Protein AF-A0A8J9ZUY7-F1 (afdb_monomer_lite)

pLDDT: mean 79.63, std 24.34, range [27.95, 98.5]

Radius of gyration: 25.74 Å; chains: 1; bounding box: 58×86×59 Å

InterPro domains:
  IPR000542 Acyltransferase ChoActase/COT/CPT [PS00439] (22-37)
  IPR000542 Acyltransferase ChoActase/COT/CPT [PTHR22589] (12-145)
  IPR039551 Choline/Carnitine o-acyltransferase, domain 1 and 2 [PF00755] (25-144)
  IPR042231 Choline/Carnitine o-acyltransferase, domain 2 [G3DSA:3.30.559.70] (84-145)
  IPR042572 Carnitine o-acyltransferase, N-terminal [G3DSA:1.10.275.20] (19-83)

Secondary structure (DSSP, 8-state):
-------------BTTTTTTTSPPPPPPPHHHHHHHHHHHHGGGS-HHHHHHHHHHHHHHHHTHHHHHHHHHHHHHHH-SSSSHHHHHIIIIIS--S-HHHHT------GGGGTT----TT-HHHHHHHHHHHHHHHHHHHHH-BS--PPEETTEEPP-TTT------------------PPP---

Foldseek 3Di:
DDDDDDPPCPDFAFACPCQVVDAADDDDDLVVVLVVVLVVCVVPDDPVVSVVSVVVSVCCVVPVVVVVVVVLVVCSVVDSYSCVVVCCCPVPVPDDDDCVPPPDDDDDDCCCVPDDPDDPPCVVVVVVVVVVVVVVVVVCLVVRTRDDADDDVNDGDNCVVVDPPPDPPPPPDPDDDPPDDDDDDD

Sequence (186 aa):
MESSEAENTTPRERTFQYQDSLPSLPLPTLKDTLDKYLYSVKPHVTEEEYKKTEAVVKEFETGAGKELHKKLLDRAKTHRNWLSEWWYIFAYLEPRYPTPVYVNVAGPAPFHEHYWPPQDGSQVERAGLALWHTLNFWKLMKNTAGSCPSMAFGNRACRQEAGAQVPERHQAAHDGRLLLFPIIEA

Structure (mmCIF, N/CA/C/O backbone):
data_AF-A0A8J9ZUY7-F1
#
_entry.id   AF-A0A8J9ZUY7-F1
#
loop_
_atom_site.group_PDB
_atom_site.id
_atom_site.type_symbol
_atom_site.label_atom_id
_atom_site.label_alt_id
_atom_site.label_comp_id
_atom_site.label_asym_id
_atom_site.label_entity_id
_atom_site.label_seq_id
_atom_site.pdbx_PDB_ins_code
_atom_site.Cartn_x
_atom_site.Cartn_y
_atom_site.Cartn_z
_atom_site.occupancy
_atom_site.B_iso_or_equiv
_atom_site.auth_seq_id
_atom_site.auth_comp_id
_atom_site.auth_asym_id
_atom_site.auth_atom_id
_atom_site.pdbx_PDB_model_num
ATOM 1 N N . MET A 1 1 ? 18.056 -54.414 -21.410 1.00 35.12 1 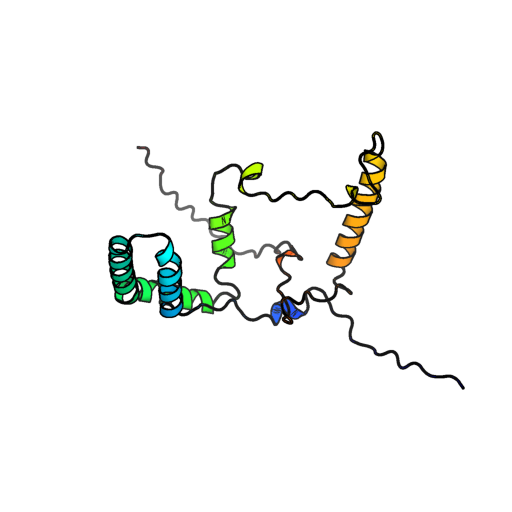MET A N 1
ATOM 2 C CA . MET A 1 1 ? 17.544 -53.848 -20.146 1.00 35.12 1 MET A CA 1
ATOM 3 C C . MET A 1 1 ? 17.154 -52.423 -20.452 1.00 35.12 1 MET A C 1
ATOM 5 O O . MET A 1 1 ? 17.993 -51.538 -20.438 1.00 35.12 1 MET A O 1
ATOM 9 N N . GLU A 1 2 ? 15.914 -52.259 -20.887 1.00 33.16 2 GLU A N 1
ATOM 10 C CA . GLU A 1 2 ? 15.326 -50.975 -21.243 1.00 33.16 2 GLU A CA 1
ATOM 11 C C . GLU A 1 2 ? 14.704 -50.441 -19.951 1.00 33.16 2 GLU A C 1
ATOM 13 O O . GLU A 1 2 ? 13.699 -50.962 -19.472 1.00 33.16 2 GLU A O 1
ATOM 18 N N . SER A 1 3 ? 15.405 -49.529 -19.279 1.00 34.88 3 SER A N 1
ATOM 19 C CA . SER A 1 3 ? 14.904 -48.888 -18.068 1.00 34.88 3 SER A CA 1
ATOM 20 C C . SER A 1 3 ? 13.886 -47.831 -18.479 1.00 34.88 3 SER A C 1
ATOM 22 O O . SER A 1 3 ? 14.254 -46.774 -18.985 1.00 34.88 3 SER A O 1
ATOM 24 N N . SER A 1 4 ? 12.607 -48.138 -18.278 1.00 38.50 4 SER A N 1
ATOM 25 C CA . SER A 1 4 ? 11.504 -47.191 -18.389 1.00 38.50 4 SER A CA 1
ATOM 26 C C . SER A 1 4 ? 11.650 -46.113 -17.311 1.00 38.50 4 SER A C 1
ATOM 28 O O . SER A 1 4 ? 11.311 -46.342 -16.147 1.00 38.50 4 SER A O 1
ATOM 30 N N . GLU A 1 5 ? 12.168 -44.946 -17.681 1.00 41.66 5 GLU A N 1
ATOM 31 C CA . GLU A 1 5 ? 12.036 -43.745 -16.862 1.00 41.66 5 GLU A CA 1
ATOM 32 C C . GLU A 1 5 ? 10.554 -43.363 -16.844 1.00 41.66 5 GLU A C 1
ATOM 34 O O . GLU A 1 5 ? 9.981 -42.942 -17.848 1.00 41.66 5 GLU A O 1
ATOM 39 N N . ALA A 1 6 ? 9.905 -43.588 -15.703 1.00 38.12 6 ALA A N 1
ATOM 40 C CA . ALA A 1 6 ? 8.570 -43.082 -15.452 1.00 38.12 6 ALA A CA 1
ATOM 41 C C . ALA A 1 6 ? 8.641 -41.552 -15.479 1.00 38.12 6 ALA A C 1
ATOM 43 O O . ALA A 1 6 ? 9.164 -40.925 -14.556 1.00 38.12 6 ALA A O 1
ATOM 44 N N . GLU A 1 7 ? 8.140 -40.966 -16.563 1.00 41.81 7 GLU A N 1
ATOM 45 C CA . GLU A 1 7 ? 7.910 -39.537 -16.699 1.00 41.81 7 GLU A CA 1
ATOM 46 C C . GLU A 1 7 ? 7.022 -39.111 -15.521 1.00 41.81 7 GLU A C 1
ATOM 48 O O . GLU A 1 7 ? 5.835 -39.430 -15.451 1.00 41.81 7 GLU A O 1
ATOM 53 N N . ASN A 1 8 ? 7.626 -38.477 -14.516 1.00 43.06 8 ASN A N 1
ATOM 54 C CA . ASN A 1 8 ? 6.924 -37.973 -13.347 1.00 43.06 8 ASN A CA 1
ATOM 55 C C . ASN A 1 8 ? 6.101 -36.761 -13.803 1.00 43.06 8 ASN A C 1
ATOM 57 O O . ASN A 1 8 ? 6.561 -35.619 -13.737 1.00 43.06 8 ASN A O 1
ATOM 61 N N . THR A 1 9 ? 4.914 -37.024 -14.355 1.00 46.91 9 THR A N 1
ATOM 62 C CA . THR A 1 9 ? 3.988 -36.029 -14.897 1.00 46.91 9 THR A CA 1
ATOM 63 C C . THR A 1 9 ? 3.381 -35.216 -13.760 1.00 46.91 9 THR A C 1
ATOM 65 O O . THR A 1 9 ? 2.208 -35.360 -13.410 1.00 46.91 9 THR A O 1
ATOM 68 N N . THR A 1 10 ? 4.185 -34.348 -13.152 1.00 55.72 10 THR A N 1
ATOM 69 C CA . THR A 1 10 ? 3.651 -33.245 -12.361 1.00 55.72 10 THR A CA 1
ATOM 70 C C . THR A 1 10 ? 2.863 -32.346 -13.323 1.00 55.72 10 THR A C 1
ATOM 72 O O . THR A 1 10 ? 3.402 -31.929 -14.353 1.00 55.72 10 THR A O 1
ATOM 75 N N . PRO A 1 11 ? 1.563 -32.094 -13.077 1.00 61.81 11 PRO A N 1
ATOM 76 C CA . PRO A 1 11 ? 0.755 -31.275 -13.970 1.00 61.81 11 PRO A CA 1
ATOM 77 C C . PRO A 1 11 ? 1.400 -29.901 -14.148 1.00 61.81 11 PRO A C 1
ATOM 79 O O . PRO A 1 11 ? 1.703 -29.224 -13.166 1.00 61.81 11 PRO A O 1
ATOM 82 N N . ARG A 1 12 ? 1.610 -29.482 -15.401 1.00 69.69 12 ARG A N 1
ATOM 83 C CA . ARG A 1 12 ? 2.200 -28.175 -15.710 1.00 69.69 12 ARG A CA 1
ATOM 84 C C . ARG A 1 12 ? 1.328 -27.070 -15.117 1.00 69.69 12 ARG A C 1
ATOM 86 O O . ARG A 1 12 ? 0.218 -26.823 -15.586 1.00 69.69 12 ARG A O 1
ATOM 93 N N . GLU A 1 13 ? 1.848 -26.396 -14.100 1.00 76.69 13 GLU A N 1
ATOM 94 C CA . GLU A 1 13 ? 1.143 -25.311 -13.427 1.00 76.69 13 GLU A CA 1
ATOM 95 C C . GLU A 1 13 ? 0.968 -24.089 -14.343 1.00 76.69 13 GLU A C 1
ATOM 97 O O . GLU A 1 13 ? 1.855 -23.736 -15.134 1.00 76.69 13 GLU A O 1
ATOM 102 N N . ARG A 1 14 ? -0.194 -23.429 -14.228 1.00 80.19 14 ARG A N 1
ATOM 103 C CA . ARG A 1 14 ? -0.512 -22.180 -14.931 1.00 80.19 14 ARG A CA 1
ATOM 104 C C . ARG A 1 14 ? -0.329 -20.960 -14.034 1.00 80.19 14 ARG A C 1
ATOM 106 O O . ARG A 1 14 ? -0.677 -20.992 -12.855 1.00 80.19 14 ARG A O 1
ATOM 113 N N . THR A 1 15 ? 0.109 -19.844 -14.616 1.00 79.38 15 THR A N 1
ATOM 114 C CA . THR A 1 15 ? 0.436 -18.587 -13.910 1.00 79.38 15 THR A CA 1
ATOM 115 C C . THR A 1 15 ? -0.659 -18.089 -12.962 1.00 79.38 15 THR A C 1
ATOM 117 O O . THR A 1 15 ? -0.350 -17.628 -11.865 1.00 79.38 15 THR A O 1
ATOM 120 N N . PHE A 1 16 ? -1.927 -18.188 -13.377 1.00 82.69 16 PHE A N 1
ATOM 121 C CA . PHE A 1 16 ? -3.081 -17.625 -12.666 1.00 82.69 16 PHE A CA 1
ATOM 122 C C . PHE A 1 16 ? -4.006 -18.683 -12.046 1.00 82.69 16 PHE A C 1
ATOM 124 O O . PHE A 1 16 ? -5.063 -18.332 -11.530 1.00 82.69 16 PHE A O 1
ATOM 131 N N . GLN A 1 17 ? -3.635 -19.970 -12.059 1.00 84.00 17 GLN A N 1
ATOM 132 C CA . GLN A 1 17 ? -4.552 -21.056 -11.662 1.00 84.00 17 GLN A CA 1
ATOM 133 C C . GLN A 1 17 ? -5.044 -20.987 -10.215 1.00 84.00 17 GLN A C 1
ATOM 135 O O . GLN A 1 17 ? -6.051 -21.598 -9.880 1.00 84.00 17 GLN A O 1
ATOM 140 N N . TYR A 1 18 ? -4.329 -20.261 -9.356 1.00 85.31 18 TYR A N 1
ATOM 141 C CA . TYR A 1 18 ? -4.637 -20.166 -7.936 1.00 85.31 18 TYR A CA 1
ATOM 142 C C . TYR A 1 18 ? -5.367 -18.881 -7.548 1.00 85.31 18 TYR A C 1
ATOM 144 O O . TYR A 1 18 ? -5.750 -18.757 -6.388 1.00 85.31 18 TYR A O 1
ATOM 152 N N . GLN A 1 19 ? -5.589 -17.946 -8.478 1.00 85.25 19 GLN A N 1
ATOM 153 C CA . GLN A 1 19 ? -6.123 -16.615 -8.165 1.00 85.25 19 GLN A CA 1
ATOM 154 C C . GLN A 1 19 ? -7.496 -16.669 -7.495 1.00 85.25 19 GLN A C 1
ATOM 156 O O . GLN A 1 19 ? -7.766 -15.878 -6.593 1.00 85.25 19 GLN A O 1
ATOM 161 N N . ASP A 1 20 ? -8.333 -17.637 -7.860 1.00 87.31 20 ASP A N 1
ATOM 162 C CA . ASP A 1 20 ? -9.658 -17.824 -7.257 1.00 87.31 20 ASP A CA 1
ATOM 163 C C . ASP A 1 20 ? -9.602 -18.550 -5.908 1.00 87.31 20 ASP A C 1
ATOM 165 O O . ASP A 1 20 ? -10.471 -18.357 -5.067 1.00 87.31 20 ASP A O 1
ATOM 169 N N . SER A 1 21 ? -8.536 -19.319 -5.661 1.00 88.94 21 SER A N 1
ATOM 170 C CA . SER A 1 21 ? -8.312 -20.039 -4.397 1.00 88.94 21 SER A CA 1
ATOM 171 C C . SER A 1 21 ? -7.658 -19.192 -3.301 1.00 88.94 21 SER A C 1
ATOM 173 O O . SER A 1 21 ? -7.535 -19.647 -2.165 1.00 88.94 21 SER A O 1
ATOM 175 N N . LEU A 1 22 ? -7.194 -17.981 -3.630 1.00 89.81 22 LEU A N 1
ATOM 176 C CA . LEU A 1 22 ? -6.573 -17.095 -2.649 1.00 89.81 22 LEU A CA 1
ATOM 177 C C . LEU A 1 22 ? -7.613 -16.589 -1.638 1.00 89.81 22 LEU A C 1
ATOM 179 O O . LEU A 1 22 ? -8.713 -16.194 -2.049 1.00 89.81 22 LEU A O 1
ATOM 183 N N . PRO A 1 23 ? -7.264 -16.550 -0.338 1.00 92.44 23 PRO A N 1
ATOM 184 C CA . PRO A 1 23 ? -8.144 -15.992 0.675 1.00 92.44 23 PRO A CA 1
AT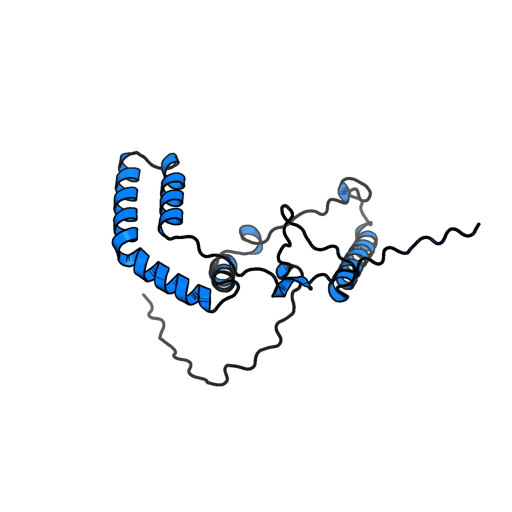OM 185 C C . PRO A 1 23 ? -8.379 -14.503 0.414 1.00 92.44 23 PRO A C 1
ATOM 187 O O . PRO A 1 23 ? -7.518 -13.803 -0.127 1.00 92.44 23 PRO A O 1
ATOM 190 N N . SER A 1 24 ? -9.547 -14.013 0.821 1.00 93.44 24 SER A N 1
ATOM 191 C CA . SER A 1 24 ? -9.817 -12.577 0.842 1.00 93.44 24 SER A CA 1
ATOM 192 C C . SER A 1 24 ? -8.864 -11.859 1.805 1.00 93.44 24 SER A C 1
ATOM 194 O O . SER A 1 24 ? -8.407 -12.450 2.786 1.00 93.44 24 SER A O 1
ATOM 196 N N . LEU A 1 25 ? -8.587 -10.578 1.549 1.00 94.81 25 LEU A N 1
ATOM 197 C CA . LEU A 1 25 ? -7.752 -9.753 2.425 1.00 94.81 25 LEU A CA 1
ATOM 198 C C . LEU A 1 25 ? -8.394 -9.681 3.826 1.00 94.81 25 LEU A C 1
ATOM 200 O O . LEU A 1 25 ? -9.502 -9.143 3.943 1.00 94.81 25 LEU A O 1
ATOM 204 N N . PRO A 1 26 ? -7.740 -10.196 4.884 1.00 95.38 26 PRO A N 1
ATOM 205 C CA . PRO A 1 26 ? -8.314 -10.170 6.220 1.00 95.38 26 PRO A CA 1
ATOM 206 C C . PRO A 1 26 ? -8.416 -8.734 6.738 1.00 95.38 26 PRO A C 1
ATOM 208 O O . PRO A 1 26 ? -7.602 -7.872 6.400 1.00 95.38 26 PRO A O 1
ATOM 211 N N . LEU A 1 27 ? -9.411 -8.488 7.588 1.00 96.25 27 LEU A N 1
ATOM 212 C CA . LEU A 1 27 ? -9.525 -7.245 8.338 1.00 96.25 27 LEU A CA 1
ATOM 213 C C . LEU A 1 27 ? -9.059 -7.496 9.784 1.00 96.25 27 LEU A C 1
ATOM 215 O O . LEU A 1 27 ? -9.660 -8.338 10.455 1.00 96.25 27 LEU A O 1
ATOM 219 N N . PRO A 1 28 ? -7.993 -6.828 10.269 1.00 97.06 28 PRO A N 1
ATOM 220 C CA . PRO A 1 28 ? -7.536 -6.981 11.649 1.00 97.06 28 PRO A CA 1
ATOM 221 C C . PRO A 1 28 ? -8.576 -6.432 12.626 1.00 97.06 28 PRO A C 1
ATOM 223 O O . PRO A 1 28 ? -9.390 -5.587 12.256 1.00 97.06 28 PRO A O 1
ATOM 226 N N . THR A 1 29 ? -8.537 -6.867 13.886 1.00 97.69 29 THR A N 1
ATOM 227 C CA . THR A 1 29 ? -9.438 -6.296 14.893 1.00 97.69 29 THR A CA 1
ATOM 228 C C . THR A 1 29 ? -9.102 -4.823 15.139 1.00 97.69 29 THR A C 1
ATOM 230 O O . THR A 1 29 ? -7.950 -4.391 14.997 1.00 97.69 29 THR A O 1
ATOM 233 N N . LEU A 1 30 ? -10.116 -4.035 15.513 1.00 97.81 30 LEU A N 1
ATOM 234 C CA . LEU A 1 30 ? -9.918 -2.635 15.890 1.00 97.81 30 LEU A CA 1
ATOM 235 C C . LEU A 1 30 ? -8.886 -2.516 17.020 1.00 97.81 30 LEU A C 1
ATOM 237 O O . LEU A 1 30 ? -7.942 -1.741 16.902 1.00 97.81 30 LEU A O 1
ATOM 241 N N . LYS A 1 31 ? -9.022 -3.342 18.063 1.00 97.38 31 LYS A N 1
ATOM 242 C CA . LYS A 1 31 ? -8.122 -3.351 19.220 1.00 97.38 31 LYS A CA 1
ATOM 243 C C . LYS A 1 31 ? -6.669 -3.622 18.827 1.00 97.38 31 LYS A C 1
ATOM 245 O O . LYS A 1 31 ? -5.805 -2.814 19.143 1.00 97.38 31 LYS A O 1
ATOM 250 N N . ASP A 1 32 ? -6.408 -4.693 18.074 1.00 97.94 32 ASP A N 1
ATOM 251 C CA . ASP A 1 32 ? -5.036 -5.046 17.675 1.00 97.94 32 ASP A CA 1
ATOM 252 C C . ASP A 1 32 ? -4.382 -3.939 16.839 1.00 97.94 32 ASP A C 1
ATOM 254 O O . ASP A 1 32 ? -3.170 -3.734 16.892 1.00 97.94 32 ASP A O 1
ATOM 258 N N . THR A 1 33 ? -5.186 -3.236 16.039 1.00 98.12 33 THR A N 1
ATOM 259 C CA . THR A 1 33 ? -4.724 -2.129 15.197 1.00 98.12 33 THR A CA 1
ATOM 260 C C . THR A 1 33 ? -4.372 -0.908 16.044 1.00 98.12 33 THR A C 1
ATOM 262 O O . THR A 1 33 ? -3.322 -0.303 15.832 1.00 98.12 33 THR A O 1
ATOM 265 N N . LEU A 1 34 ? -5.213 -0.565 17.024 1.00 98.38 34 LEU A N 1
ATOM 266 C CA . LEU A 1 34 ? -4.986 0.554 17.940 1.00 98.38 34 LEU A CA 1
ATOM 267 C C . LEU A 1 34 ? -3.805 0.300 18.888 1.00 98.38 34 LEU A C 1
ATOM 269 O O . LEU A 1 34 ? -2.982 1.194 19.080 1.00 98.38 34 LEU A O 1
ATOM 273 N N . ASP A 1 35 ? -3.658 -0.923 19.401 1.00 98.12 35 ASP A N 1
ATOM 274 C CA . ASP A 1 35 ? -2.531 -1.307 20.259 1.00 98.12 35 ASP A CA 1
ATOM 275 C C . ASP A 1 35 ? -1.197 -1.207 19.488 1.00 98.12 35 ASP A C 1
ATOM 277 O O . ASP A 1 35 ? -0.214 -0.648 19.983 1.00 98.12 35 ASP A O 1
ATOM 281 N N . LYS A 1 36 ? -1.165 -1.673 18.229 1.00 98.50 36 LYS A N 1
ATOM 282 C CA . LYS A 1 36 ? 0.007 -1.523 17.347 1.00 98.50 36 LYS A CA 1
ATOM 283 C C . LYS A 1 36 ? 0.286 -0.067 16.983 1.00 98.50 36 LYS A C 1
ATOM 285 O O . LYS A 1 36 ? 1.451 0.319 16.911 1.00 98.50 36 LYS A O 1
ATOM 290 N N . TYR A 1 37 ? -0.755 0.738 16.773 1.00 98.44 37 TYR A N 1
ATOM 291 C CA . TYR A 1 37 ? -0.610 2.172 16.534 1.00 98.44 37 TYR A CA 1
ATOM 292 C C . TYR A 1 37 ? 0.061 2.861 17.728 1.00 98.44 37 TYR A C 1
ATOM 294 O O . TYR A 1 37 ? 1.091 3.507 17.545 1.00 98.44 37 TYR A O 1
ATOM 302 N N . LEU A 1 38 ? -0.433 2.650 18.952 1.00 98.38 38 LEU A N 1
ATOM 303 C CA . LEU A 1 38 ? 0.178 3.215 20.161 1.00 98.38 38 LEU A CA 1
ATOM 304 C C . LEU A 1 38 ? 1.639 2.781 20.322 1.00 98.38 38 LEU A C 1
ATOM 306 O O . LEU A 1 38 ? 2.507 3.622 20.561 1.00 98.38 38 LEU A O 1
ATOM 310 N N . TYR A 1 39 ? 1.933 1.495 20.102 1.00 98.25 39 TYR A N 1
ATOM 311 C CA . TYR A 1 39 ? 3.308 0.995 20.110 1.00 98.25 39 TYR A CA 1
ATOM 312 C C . TYR A 1 39 ? 4.200 1.718 19.086 1.00 98.25 39 TYR A C 1
ATOM 314 O O . TYR A 1 39 ? 5.330 2.082 19.406 1.00 98.25 39 TYR A O 1
ATOM 322 N N . SER A 1 40 ? 3.687 1.965 17.876 1.00 98.38 40 SER A N 1
ATOM 323 C CA . SER A 1 40 ? 4.429 2.641 16.804 1.00 98.38 40 SER A CA 1
ATOM 324 C C . SER A 1 40 ? 4.663 4.133 17.050 1.00 98.38 40 SER A C 1
ATOM 326 O O . SER A 1 40 ? 5.681 4.660 16.619 1.00 98.38 40 SER A O 1
ATOM 328 N N . VAL A 1 41 ? 3.753 4.814 17.752 1.00 98.06 41 VAL A N 1
ATOM 329 C CA . VAL A 1 41 ? 3.847 6.260 18.015 1.00 98.06 41 VAL A CA 1
ATOM 330 C C . VAL A 1 41 ? 4.790 6.564 19.172 1.00 98.06 41 VAL A C 1
ATOM 332 O O . VAL A 1 41 ? 5.487 7.576 19.143 1.00 98.06 41 VAL A O 1
ATOM 335 N N . LYS A 1 42 ? 4.856 5.676 20.171 1.00 96.81 42 LYS A N 1
ATOM 336 C CA . LYS A 1 42 ? 5.650 5.849 21.394 1.00 96.81 42 LYS A CA 1
ATOM 337 C C . LYS A 1 42 ? 7.090 6.367 21.192 1.00 96.81 42 LYS A C 1
ATOM 339 O O . LYS A 1 42 ? 7.472 7.255 21.946 1.00 96.81 42 LYS A O 1
ATOM 344 N N . PRO A 1 43 ? 7.902 5.884 20.227 1.00 98.00 43 PRO A N 1
ATOM 345 C CA . PRO A 1 43 ? 9.269 6.388 20.042 1.00 98.00 43 PRO A CA 1
ATOM 346 C C . PRO A 1 43 ? 9.362 7.800 19.438 1.00 98.00 43 PRO A C 1
ATOM 348 O O . PRO A 1 43 ? 10.458 8.353 19.383 1.00 98.00 43 PRO A O 1
ATOM 351 N N . HIS A 1 44 ? 8.259 8.379 18.960 1.00 97.81 44 HIS A N 1
ATOM 352 C CA . HIS A 1 44 ? 8.252 9.646 18.222 1.00 97.81 44 HIS A CA 1
ATOM 353 C C . HIS A 1 44 ? 7.715 10.835 19.022 1.00 97.81 44 HIS A C 1
ATOM 355 O O . HIS A 1 44 ? 7.761 11.959 18.527 1.00 97.81 44 HIS A O 1
ATOM 361 N N . VAL A 1 45 ? 7.194 10.601 20.227 1.00 98.00 45 VAL A N 1
ATOM 362 C CA . VAL A 1 45 ? 6.466 11.608 21.007 1.00 98.00 45 VAL A CA 1
ATOM 363 C C . VAL A 1 45 ? 6.975 11.676 22.441 1.00 98.00 45 VAL A C 1
ATOM 365 O O . VAL A 1 45 ? 7.548 10.723 22.970 1.00 98.00 45 VAL A O 1
ATOM 368 N N . THR A 1 46 ? 6.749 12.811 23.091 1.00 98.44 46 THR A N 1
ATOM 369 C CA . THR A 1 46 ? 6.985 12.953 24.530 1.00 98.44 46 THR A CA 1
ATOM 370 C C . THR A 1 46 ? 5.965 12.148 25.340 1.00 98.44 46 THR A C 1
ATOM 372 O O . THR A 1 46 ? 4.886 11.803 24.860 1.00 98.44 46 THR A O 1
ATOM 375 N N . GLU A 1 47 ? 6.268 11.887 26.611 1.00 97.81 47 GLU A N 1
ATOM 376 C CA . GLU A 1 47 ? 5.350 11.189 27.523 1.00 97.81 47 GLU A CA 1
ATOM 377 C C . GLU A 1 47 ? 3.999 11.920 27.672 1.00 97.81 47 GLU A C 1
ATOM 379 O O . GLU A 1 47 ? 2.944 11.292 27.764 1.00 97.81 47 GLU A O 1
ATOM 384 N N . GLU A 1 48 ? 4.006 13.256 27.666 1.00 98.12 48 GLU A N 1
ATOM 385 C CA . GLU A 1 48 ? 2.780 14.058 27.753 1.00 98.12 48 GLU A CA 1
ATOM 386 C C . GLU A 1 48 ? 1.909 13.925 26.496 1.00 98.12 48 GLU A C 1
ATOM 388 O O . GLU A 1 48 ? 0.687 13.795 26.591 1.00 98.12 48 GLU A O 1
ATOM 393 N N . GLU A 1 49 ? 2.522 13.933 25.313 1.00 98.31 49 GLU A N 1
ATOM 394 C CA . GLU A 1 49 ? 1.839 13.715 24.032 1.00 98.31 49 GLU A CA 1
ATOM 395 C C . GLU A 1 49 ? 1.346 12.274 23.887 1.00 98.31 49 GLU A C 1
ATOM 397 O O . GLU A 1 49 ? 0.244 12.043 23.381 1.00 98.31 49 GLU A O 1
ATOM 402 N N . TYR A 1 50 ? 2.118 11.306 24.382 1.00 98.50 50 TYR A N 1
ATOM 403 C CA . TYR A 1 50 ? 1.720 9.906 24.405 1.00 98.50 50 TYR A CA 1
ATOM 404 C C . TYR A 1 50 ? 0.456 9.707 25.249 1.00 98.50 50 TYR A C 1
ATOM 406 O O . TYR A 1 50 ? -0.517 9.145 24.754 1.00 98.50 50 TYR A O 1
ATOM 414 N N . LYS A 1 51 ? 0.393 10.273 26.464 1.00 98.38 51 LYS A N 1
ATOM 415 C CA . LYS A 1 51 ? -0.815 10.223 27.313 1.00 98.38 51 LYS A CA 1
ATOM 416 C C . LYS A 1 51 ? -2.041 10.848 26.649 1.00 98.38 51 LYS A C 1
ATOM 418 O O . LYS A 1 51 ? -3.144 10.312 26.756 1.00 98.38 51 LYS A O 1
ATOM 423 N N . LYS A 1 52 ? -1.864 11.972 25.942 1.00 98.31 52 LYS A N 1
ATOM 424 C CA . LYS A 1 52 ? -2.942 12.576 25.136 1.00 98.31 52 LYS A CA 1
ATOM 425 C C . LYS A 1 52 ? -3.392 11.622 24.027 1.00 98.31 52 LYS A C 1
ATOM 427 O O . LYS A 1 52 ? -4.590 11.441 23.829 1.00 98.31 52 LYS A O 1
ATOM 432 N N . THR A 1 53 ? -2.446 10.979 23.348 1.00 98.31 53 THR A N 1
ATOM 433 C CA . THR A 1 53 ? -2.724 10.009 22.282 1.00 98.31 53 THR A CA 1
ATOM 434 C C . THR A 1 53 ? -3.469 8.785 22.813 1.00 98.31 53 THR A C 1
ATOM 436 O O . THR A 1 53 ? -4.458 8.377 22.212 1.00 98.31 53 THR A O 1
ATOM 439 N N . GLU A 1 54 ? -3.070 8.233 23.961 1.00 98.25 54 GLU A N 1
ATOM 440 C CA . GLU A 1 54 ? -3.771 7.121 24.614 1.00 98.25 54 GLU A CA 1
ATOM 441 C C . GLU A 1 54 ? -5.223 7.474 24.952 1.00 98.25 54 GLU A C 1
ATOM 443 O O . GLU A 1 54 ? -6.127 6.672 24.711 1.00 98.25 54 GLU A O 1
ATOM 448 N N . ALA A 1 55 ? -5.467 8.686 25.462 1.00 98.19 55 ALA A N 1
ATOM 449 C CA . ALA A 1 55 ? -6.819 9.155 25.748 1.00 98.19 55 ALA A CA 1
ATOM 450 C C . ALA A 1 55 ? -7.682 9.222 24.474 1.00 98.19 55 ALA A C 1
ATOM 452 O O . ALA A 1 55 ? -8.794 8.692 24.467 1.00 98.19 55 ALA A O 1
ATOM 453 N N . VAL A 1 56 ? -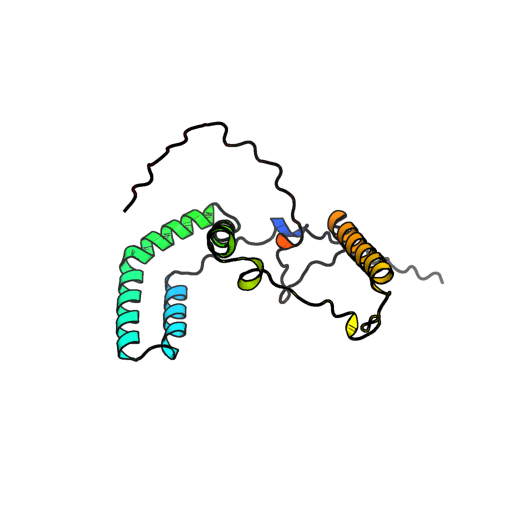7.147 9.789 23.384 1.00 98.38 56 VAL A N 1
ATOM 454 C CA . VAL A 1 56 ? -7.834 9.868 22.080 1.00 98.38 56 VAL A CA 1
ATOM 455 C C . VAL A 1 56 ? -8.106 8.478 21.507 1.00 98.38 56 VAL A C 1
ATOM 457 O O . VAL A 1 56 ? -9.210 8.206 21.040 1.00 98.38 56 VAL A O 1
ATOM 460 N N . VAL A 1 57 ? -7.127 7.571 21.565 1.00 98.25 57 VAL A N 1
ATOM 461 C CA . VAL A 1 57 ? -7.283 6.192 21.083 1.00 98.25 57 VAL A CA 1
ATOM 462 C C . VAL A 1 57 ? -8.374 5.461 21.861 1.00 98.25 57 VAL A C 1
ATOM 464 O O . VAL A 1 57 ? -9.199 4.785 21.253 1.00 98.25 57 VAL A O 1
ATOM 467 N N . LYS A 1 58 ? -8.435 5.634 23.185 1.00 97.88 58 LYS A N 1
ATOM 468 C CA . LYS A 1 58 ? -9.466 5.020 24.030 1.00 97.88 58 LYS A CA 1
ATOM 469 C C . LYS A 1 58 ? -10.864 5.576 23.748 1.00 97.88 58 LYS A C 1
ATOM 471 O O . LYS A 1 58 ? -11.837 4.817 23.703 1.00 97.88 58 LYS A O 1
ATOM 476 N N . GLU A 1 59 ? -10.981 6.887 23.550 1.00 98.19 59 GLU A N 1
ATOM 477 C CA . GLU A 1 59 ? -12.238 7.517 23.134 1.00 98.19 59 GLU A CA 1
ATOM 478 C C . GLU A 1 59 ? -12.680 6.991 21.762 1.00 98.19 59 GLU A C 1
ATOM 480 O O . GLU A 1 59 ? -13.830 6.592 21.585 1.00 98.19 59 GLU A O 1
ATOM 485 N N . PHE A 1 60 ? -11.752 6.886 20.810 1.00 98.44 60 PHE A N 1
ATOM 486 C CA . PHE A 1 60 ? -12.031 6.340 19.487 1.00 98.44 60 PHE A CA 1
ATOM 487 C C . PHE A 1 60 ? -12.448 4.864 19.538 1.00 98.44 60 PHE A C 1
ATOM 489 O O . PHE A 1 60 ? -13.445 4.492 18.917 1.00 98.44 60 PHE A O 1
ATOM 496 N N . GLU A 1 61 ? -11.736 4.032 20.306 1.00 97.19 61 GLU A N 1
ATOM 497 C CA . GLU A 1 61 ? -12.031 2.605 20.482 1.00 97.19 61 GLU A CA 1
ATOM 498 C C . GLU A 1 61 ? -13.433 2.384 21.049 1.00 97.19 61 GLU A C 1
ATOM 500 O O . GLU A 1 61 ? -14.097 1.414 20.694 1.00 97.19 61 GLU A O 1
ATOM 505 N N . THR A 1 62 ? -13.895 3.262 21.941 1.00 95.44 62 THR A N 1
ATOM 506 C CA . THR A 1 62 ? -15.196 3.120 22.608 1.00 95.44 62 THR A CA 1
ATOM 507 C C . THR A 1 62 ? -16.333 3.860 21.907 1.00 95.44 62 THR A C 1
ATOM 509 O O . THR A 1 62 ? -17.481 3.441 22.066 1.00 95.44 62 THR A O 1
ATOM 512 N N . GLY A 1 63 ? -16.019 4.885 21.111 1.00 96.62 63 GLY A N 1
ATOM 513 C CA . GLY A 1 63 ? -16.953 5.722 20.362 1.00 96.62 63 GLY A CA 1
ATOM 514 C C . GLY A 1 63 ? -16.957 5.436 18.857 1.00 96.62 63 GLY A C 1
ATOM 515 O O . GLY A 1 63 ? -17.299 4.337 18.414 1.00 96.62 63 GLY A O 1
ATOM 516 N N . ALA A 1 64 ? -16.608 6.450 18.056 1.00 97.62 64 ALA A N 1
ATOM 517 C CA . ALA A 1 64 ? -16.766 6.437 16.597 1.00 97.62 64 ALA A CA 1
ATOM 518 C C . ALA A 1 64 ? -16.012 5.295 15.890 1.00 97.62 64 ALA A C 1
ATOM 520 O O . ALA A 1 64 ? -16.470 4.805 14.854 1.00 97.62 64 ALA A O 1
ATOM 521 N N . GLY A 1 65 ? -14.889 4.834 16.448 1.00 97.94 65 GLY A N 1
ATOM 522 C CA . GLY A 1 65 ? -14.080 3.767 15.866 1.00 97.94 65 GLY A CA 1
ATOM 523 C C . GLY A 1 65 ? -14.831 2.447 15.724 1.00 97.94 65 GLY A C 1
ATOM 524 O O . GLY A 1 65 ? -14.649 1.762 14.719 1.00 97.94 65 GLY A O 1
ATOM 525 N N . LYS 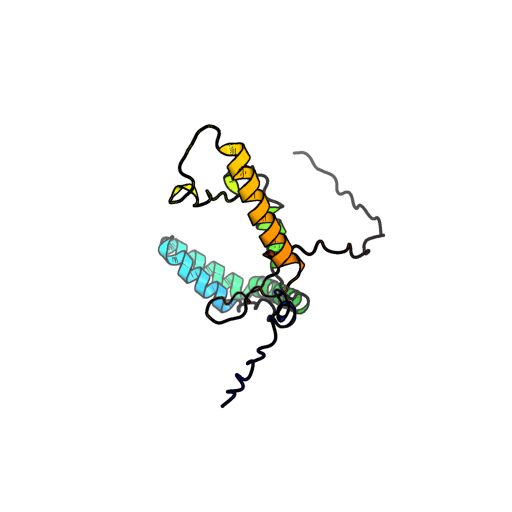A 1 66 ? -15.744 2.113 16.649 1.00 97.12 66 LYS A N 1
ATOM 526 C CA . LYS A 1 66 ? -16.577 0.898 16.545 1.00 97.12 66 LYS A CA 1
ATOM 527 C C . LYS A 1 66 ? -17.503 0.941 15.339 1.00 97.12 66 LYS A C 1
ATOM 529 O O . LYS A 1 66 ? -17.567 -0.026 14.582 1.00 97.12 66 LYS A O 1
ATOM 534 N N . GLU A 1 67 ? -18.191 2.062 15.143 1.00 97.69 67 GLU A N 1
ATOM 535 C CA . GLU A 1 67 ? -19.132 2.229 14.032 1.00 97.69 67 GLU A CA 1
ATOM 536 C C . GLU A 1 67 ? -18.408 2.258 12.683 1.00 97.69 67 GLU A C 1
ATOM 538 O O . GLU A 1 67 ? -18.852 1.635 11.717 1.00 97.69 67 GLU A O 1
ATOM 543 N N . LEU A 1 68 ? -17.250 2.921 12.615 1.00 98.38 68 LEU A N 1
ATOM 544 C CA . LEU A 1 68 ? -16.411 2.921 11.416 1.00 98.38 68 LEU A CA 1
ATOM 545 C C . LEU A 1 68 ? -15.864 1.522 11.109 1.00 98.38 68 LEU A C 1
ATOM 547 O O . LEU A 1 68 ? -15.936 1.071 9.965 1.00 98.38 68 LEU A O 1
ATOM 551 N N . HIS A 1 69 ? -15.382 0.800 12.122 1.00 98.12 69 HIS A N 1
ATOM 552 C CA . HIS A 1 69 ? -14.883 -0.561 11.950 1.00 98.12 69 HIS A CA 1
ATOM 553 C C . HIS A 1 69 ? -15.994 -1.535 11.531 1.00 98.12 69 HIS A C 1
ATOM 555 O O . HIS A 1 69 ? -15.770 -2.395 10.683 1.00 98.12 69 HIS A O 1
ATOM 561 N N . LYS A 1 70 ? -17.220 -1.361 12.039 1.00 97.81 70 LYS A N 1
ATOM 562 C CA . LYS A 1 70 ? -18.395 -2.126 11.596 1.00 97.81 70 LYS A CA 1
ATOM 563 C C . LYS A 1 70 ? -18.701 -1.903 10.113 1.00 97.81 70 LYS A C 1
ATOM 565 O O . LYS A 1 70 ? -18.869 -2.874 9.381 1.00 97.81 70 LYS A O 1
ATOM 570 N N . LYS A 1 71 ? -18.696 -0.651 9.643 1.00 97.88 71 LYS A N 1
ATOM 571 C CA . LYS A 1 71 ? -18.853 -0.342 8.208 1.00 97.88 71 LYS A CA 1
ATOM 572 C C . LYS A 1 71 ? -17.748 -0.981 7.364 1.00 97.88 71 LYS A C 1
ATOM 574 O O . LYS A 1 71 ? -18.011 -1.461 6.262 1.00 97.88 71 LYS A O 1
ATOM 579 N N . LEU A 1 72 ? -16.523 -1.019 7.887 1.00 97.75 72 LEU A N 1
ATOM 580 C CA . LEU A 1 72 ? -15.392 -1.652 7.216 1.00 97.75 72 LEU A CA 1
ATOM 581 C C . LEU A 1 72 ? -15.541 -3.179 7.136 1.00 97.75 72 LEU A C 1
ATOM 583 O O . LEU A 1 72 ? -15.282 -3.761 6.084 1.00 97.75 72 LEU A O 1
ATOM 587 N N . LEU A 1 73 ? -16.033 -3.817 8.202 1.00 97.62 73 LEU A N 1
ATOM 588 C CA . LEU A 1 73 ? -16.401 -5.237 8.206 1.00 97.62 73 LEU A CA 1
ATOM 589 C C . LEU A 1 73 ? -17.488 -5.536 7.168 1.00 97.62 73 LEU A C 1
ATOM 591 O O . LEU A 1 73 ? -17.382 -6.519 6.438 1.00 97.62 73 LEU A O 1
ATOM 595 N N . ASP A 1 74 ? -18.514 -4.690 7.070 1.00 97.50 74 ASP A N 1
ATOM 596 C CA . ASP A 1 74 ? -19.584 -4.863 6.085 1.00 97.50 74 ASP A CA 1
ATOM 597 C C . ASP A 1 74 ? -19.073 -4.714 4.645 1.00 97.50 74 ASP A C 1
ATOM 599 O O . ASP A 1 74 ? -19.438 -5.514 3.782 1.00 97.50 74 ASP A O 1
ATOM 603 N N . ARG A 1 75 ? -18.147 -3.779 4.388 1.00 97.25 75 ARG A N 1
ATOM 604 C CA . ARG A 1 75 ? -17.445 -3.683 3.097 1.00 97.25 75 ARG A CA 1
ATOM 605 C C . ARG A 1 75 ? -16.614 -4.936 2.805 1.00 97.25 75 ARG A C 1
ATOM 607 O O . ARG A 1 75 ? -16.645 -5.436 1.682 1.00 97.25 75 ARG A O 1
ATOM 614 N N . ALA A 1 76 ? -15.897 -5.466 3.795 1.00 96.56 76 ALA A N 1
ATOM 615 C CA . ALA A 1 76 ? -15.056 -6.652 3.627 1.00 96.56 76 ALA A CA 1
ATOM 616 C C . ALA A 1 76 ? -15.845 -7.925 3.282 1.00 96.56 76 ALA A C 1
ATOM 618 O O . ALA A 1 76 ? -15.308 -8.808 2.618 1.00 96.56 76 ALA A O 1
ATOM 619 N N . LYS A 1 77 ? -17.130 -8.010 3.649 1.00 95.62 77 LYS A N 1
ATOM 620 C CA . LYS A 1 77 ? -18.003 -9.136 3.268 1.00 95.62 77 LYS A CA 1
ATOM 621 C C . LYS A 1 77 ? -18.302 -9.189 1.768 1.00 95.62 77 LYS A C 1
ATOM 623 O O . LYS A 1 77 ? -18.540 -10.269 1.241 1.00 95.62 77 LYS A O 1
ATOM 628 N N . THR A 1 78 ? -18.315 -8.044 1.088 1.00 94.62 78 THR A N 1
ATOM 629 C CA . THR A 1 78 ? -18.707 -7.938 -0.329 1.00 94.62 78 THR A CA 1
ATOM 630 C C . THR A 1 78 ? -17.519 -7.820 -1.285 1.00 94.62 78 THR A C 1
ATOM 632 O O . THR A 1 78 ? -17.717 -7.814 -2.496 1.00 94.62 78 THR A O 1
ATOM 635 N N . HIS A 1 79 ? -16.283 -7.765 -0.771 1.00 93.38 79 HIS A N 1
ATOM 636 C CA . HIS A 1 79 ? -15.069 -7.559 -1.565 1.00 93.38 79 HIS A CA 1
ATOM 637 C C . HIS A 1 79 ? -13.995 -8.600 -1.226 1.00 93.38 79 HIS A C 1
ATOM 639 O O . HIS A 1 79 ? -13.608 -8.739 -0.069 1.00 93.38 79 HIS A O 1
ATOM 645 N N . ARG A 1 80 ? -13.415 -9.265 -2.241 1.00 93.31 80 ARG A N 1
ATOM 646 C CA . ARG A 1 80 ? -12.241 -10.145 -2.035 1.00 93.31 80 ARG A CA 1
ATOM 647 C C . ARG A 1 80 ? -11.030 -9.376 -1.498 1.00 93.31 80 ARG A C 1
ATOM 649 O O . ARG A 1 80 ? -10.274 -9.889 -0.683 1.00 93.31 80 ARG A O 1
ATOM 656 N N . ASN A 1 81 ? -10.855 -8.133 -1.938 1.00 95.56 81 ASN A N 1
ATOM 657 C CA . ASN A 1 81 ? -9.879 -7.201 -1.391 1.00 95.56 81 ASN A CA 1
ATOM 658 C C . ASN A 1 81 ? -10.570 -5.854 -1.147 1.00 95.56 81 ASN A C 1
ATOM 660 O O . ASN A 1 81 ? -10.730 -5.054 -2.069 1.00 95.56 81 ASN A O 1
ATOM 664 N N . TRP A 1 82 ? -10.984 -5.622 0.098 1.00 96.06 82 TRP A N 1
ATOM 665 C CA . TRP A 1 82 ? -11.740 -4.437 0.515 1.00 96.06 82 TRP A CA 1
ATOM 666 C C . TRP A 1 82 ? -10.961 -3.119 0.399 1.00 96.06 82 TRP A C 1
ATOM 668 O O . TRP A 1 82 ? -11.581 -2.053 0.354 1.00 96.06 82 TRP A O 1
ATOM 678 N N . LEU A 1 83 ? -9.626 -3.196 0.336 1.00 96.50 83 LEU A N 1
ATOM 679 C CA . LEU A 1 83 ? -8.716 -2.052 0.309 1.00 96.50 83 LEU A CA 1
ATOM 680 C C . LEU A 1 83 ? -8.285 -1.659 -1.111 1.00 96.50 83 LEU A C 1
ATOM 682 O O . LEU A 1 83 ? -7.973 -0.499 -1.336 1.00 96.50 83 LEU A O 1
ATOM 686 N N . SER A 1 84 ? -8.273 -2.602 -2.057 1.00 93.88 84 SER A N 1
ATOM 687 C CA . SER A 1 84 ? -7.691 -2.431 -3.402 1.00 93.88 84 SER A CA 1
ATOM 688 C C . SER A 1 84 ? -8.094 -1.134 -4.120 1.00 93.88 84 SER A C 1
ATOM 690 O O . SER A 1 84 ? -7.228 -0.353 -4.505 1.00 93.88 84 SER A O 1
ATOM 692 N N . GLU A 1 85 ? -9.396 -0.882 -4.257 1.00 94.44 85 GLU A N 1
ATOM 693 C CA . GLU A 1 85 ? -9.941 0.323 -4.897 1.00 94.44 85 GLU A CA 1
ATOM 694 C C . GLU A 1 85 ? -9.505 1.608 -4.176 1.00 94.44 85 GLU A C 1
ATOM 696 O O . GLU A 1 85 ? -9.009 2.540 -4.806 1.00 94.44 85 GLU A O 1
ATOM 701 N N . TRP A 1 86 ? -9.641 1.644 -2.848 1.00 96.69 86 TRP A N 1
ATOM 702 C CA . TRP A 1 86 ? -9.263 2.806 -2.043 1.00 96.69 86 TRP A CA 1
ATOM 703 C C . TRP A 1 86 ? -7.766 3.077 -2.100 1.00 96.69 86 TRP A C 1
ATOM 705 O O . TRP A 1 86 ? -7.366 4.225 -2.254 1.00 96.69 86 TRP A O 1
ATOM 715 N N . TRP A 1 87 ? -6.939 2.035 -2.025 1.00 95.62 87 TRP A N 1
ATOM 716 C CA . TRP A 1 87 ? -5.494 2.176 -2.159 1.00 95.62 87 TRP A CA 1
ATOM 717 C C . TRP A 1 87 ? -5.127 2.782 -3.510 1.00 95.62 87 TRP A C 1
ATOM 719 O O . TRP A 1 87 ? -4.349 3.727 -3.564 1.00 95.62 87 TRP A O 1
ATOM 729 N N . TYR A 1 88 ? -5.733 2.299 -4.597 1.00 93.88 88 TYR A N 1
ATOM 730 C CA . TYR A 1 88 ? -5.456 2.825 -5.929 1.00 93.88 88 TYR A CA 1
ATOM 731 C C . TYR A 1 88 ? -5.829 4.309 -6.060 1.00 93.88 88 TYR A C 1
ATOM 733 O O . TYR A 1 88 ? -5.032 5.109 -6.551 1.00 93.88 88 TYR A O 1
ATOM 741 N N . ILE A 1 89 ? -7.010 4.688 -5.563 1.00 95.50 89 ILE A N 1
ATOM 742 C CA . ILE A 1 89 ? -7.487 6.073 -5.612 1.00 95.50 89 ILE A CA 1
ATOM 743 C C . ILE A 1 89 ? -6.603 6.983 -4.755 1.00 95.50 89 ILE A C 1
ATOM 745 O O . ILE A 1 89 ? -5.990 7.909 -5.282 1.00 95.50 89 ILE A O 1
ATOM 749 N N . PHE A 1 90 ? -6.490 6.698 -3.458 1.00 96.00 90 PHE A N 1
ATOM 750 C CA . PHE A 1 90 ? -5.873 7.622 -2.506 1.00 96.00 90 PHE A CA 1
ATOM 751 C C . PHE A 1 90 ? -4.344 7.634 -2.572 1.00 96.00 90 PHE A C 1
ATOM 753 O O . PHE A 1 90 ? -3.739 8.670 -2.306 1.00 96.00 90 PHE A O 1
ATOM 760 N N . ALA A 1 91 ? -3.701 6.517 -2.931 1.00 94.69 91 ALA A N 1
ATOM 761 C CA . ALA A 1 91 ? -2.242 6.467 -3.014 1.00 94.69 91 ALA A CA 1
ATOM 762 C C . ALA A 1 91 ? -1.698 6.971 -4.360 1.00 94.69 91 ALA A C 1
ATOM 764 O O . ALA A 1 91 ? -0.576 7.472 -4.390 1.00 94.69 91 ALA A O 1
ATOM 765 N N . TYR A 1 92 ? -2.464 6.860 -5.459 1.00 93.94 92 TYR A N 1
ATOM 766 C CA . TYR A 1 92 ? -1.943 7.132 -6.808 1.00 93.94 92 TYR A CA 1
ATOM 767 C C . TYR A 1 92 ? -2.779 8.092 -7.656 1.00 93.94 92 TYR A C 1
ATOM 769 O O . TYR A 1 92 ? -2.199 8.947 -8.320 1.00 93.94 92 TYR A O 1
ATOM 777 N N . LEU A 1 93 ? -4.108 7.949 -7.694 1.00 95.75 93 LEU A N 1
ATOM 778 C CA . LEU A 1 93 ? -4.929 8.691 -8.663 1.00 95.75 93 LEU A CA 1
ATOM 779 C C . LEU A 1 93 ? -5.363 10.081 -8.193 1.00 95.75 93 LEU A C 1
ATOM 781 O O . LEU A 1 93 ? -5.542 10.981 -9.012 1.00 95.75 93 LEU A O 1
ATOM 785 N N . GLU A 1 94 ? -5.589 10.243 -6.895 1.00 96.75 94 GLU A N 1
ATOM 786 C CA . GLU A 1 94 ? -6.036 11.502 -6.305 1.00 96.75 94 GLU A CA 1
ATOM 787 C C . GLU A 1 94 ? -4.900 12.509 -6.067 1.00 96.75 94 GLU A C 1
ATOM 789 O O . GLU A 1 94 ? -5.102 13.700 -6.344 1.00 96.75 94 GLU A O 1
ATOM 794 N N . PRO A 1 95 ? -3.701 12.097 -5.604 1.00 96.19 95 PRO A N 1
ATOM 795 C CA . PRO A 1 95 ? -2.633 13.050 -5.362 1.00 96.19 95 PRO A CA 1
ATOM 796 C C . PRO A 1 95 ? -2.232 13.829 -6.621 1.00 96.19 95 PRO A C 1
ATOM 798 O O . PRO A 1 95 ? -2.086 13.286 -7.712 1.00 96.19 95 PRO A O 1
ATOM 801 N N . ARG A 1 96 ? -2.043 15.144 -6.462 1.00 97.00 96 ARG A N 1
ATOM 802 C CA . ARG A 1 96 ? -1.827 16.087 -7.578 1.00 97.00 96 ARG A CA 1
ATOM 803 C C . ARG A 1 96 ? -0.363 16.444 -7.825 1.00 97.00 96 ARG A C 1
ATOM 805 O O . ARG A 1 96 ? -0.077 17.276 -8.684 1.00 97.00 96 ARG A O 1
ATOM 812 N N . TYR A 1 97 ? 0.557 15.857 -7.065 1.00 96.00 97 TYR A N 1
ATOM 813 C CA . TYR A 1 97 ? 1.981 16.111 -7.231 1.00 96.00 97 TYR A CA 1
ATOM 814 C C . TYR A 1 97 ? 2.532 15.408 -8.492 1.00 96.00 97 TYR A C 1
ATOM 816 O O . TYR A 1 97 ? 1.988 14.387 -8.919 1.00 96.00 97 TYR A O 1
ATOM 824 N N . PRO A 1 98 ? 3.605 15.928 -9.118 1.00 96.94 98 PRO A N 1
ATOM 825 C CA . PRO A 1 98 ? 4.148 15.360 -10.353 1.00 96.94 98 PRO A CA 1
ATOM 826 C C . PRO A 1 98 ? 4.612 13.903 -10.202 1.00 96.94 98 PRO A C 1
ATOM 828 O O . PRO A 1 98 ? 5.597 13.602 -9.529 1.00 96.94 98 PRO A O 1
ATOM 831 N N . THR A 1 99 ? 3.953 12.980 -10.896 1.00 96.62 99 THR A N 1
ATOM 832 C CA . THR A 1 99 ? 4.262 11.547 -10.792 1.00 96.62 99 THR A CA 1
ATOM 833 C C . THR A 1 99 ? 5.668 11.125 -11.248 1.00 96.62 99 THR A C 1
ATOM 835 O O . THR A 1 99 ? 6.188 10.192 -10.631 1.00 96.62 99 THR A O 1
ATOM 838 N N . PRO A 1 100 ? 6.347 11.771 -12.231 1.00 95.31 100 PRO A N 1
ATOM 839 C CA . PRO A 1 100 ? 7.647 11.288 -12.709 1.00 95.31 100 PRO A CA 1
ATOM 840 C C . PRO A 1 100 ? 8.739 11.216 -11.640 1.00 95.31 100 PRO A C 1
ATOM 842 O O . PRO A 1 100 ? 9.619 10.370 -11.745 1.00 95.31 100 PRO A O 1
ATOM 845 N N . VAL A 1 101 ? 8.688 12.099 -10.638 1.00 94.50 101 VAL A N 1
ATOM 846 C CA . VAL A 1 101 ? 9.703 12.188 -9.575 1.00 94.50 101 VAL A CA 1
ATOM 847 C C . VAL A 1 101 ? 9.204 11.571 -8.272 1.00 94.50 101 VAL A C 1
ATOM 849 O O . VAL A 1 101 ? 9.966 10.911 -7.575 1.00 94.50 101 VAL A O 1
ATOM 852 N N . TYR A 1 102 ? 7.933 11.792 -7.930 1.00 95.38 102 TYR A N 1
ATOM 853 C CA . TYR A 1 102 ? 7.413 11.468 -6.601 1.00 95.38 102 TYR A CA 1
ATOM 854 C C . TYR A 1 102 ? 6.707 10.107 -6.512 1.00 95.38 102 TYR A C 1
ATOM 856 O O . TYR A 1 102 ? 6.519 9.612 -5.406 1.00 95.38 102 TYR A O 1
ATOM 864 N N . VAL A 1 103 ? 6.302 9.505 -7.640 1.00 95.62 103 VAL A N 1
ATOM 865 C CA . VAL A 1 103 ? 5.584 8.210 -7.659 1.00 95.62 103 VAL A CA 1
ATOM 866 C C . VAL A 1 103 ? 6.347 7.147 -8.435 1.00 95.62 103 VAL A C 1
ATOM 868 O O . VAL A 1 103 ? 6.475 6.013 -7.975 1.00 95.62 103 VAL A O 1
ATOM 871 N N . ASN A 1 104 ? 6.807 7.484 -9.640 1.00 95.50 104 ASN A N 1
ATOM 872 C CA . ASN A 1 104 ? 7.368 6.500 -10.552 1.00 95.50 104 ASN A CA 1
ATOM 873 C C . ASN A 1 104 ? 8.679 5.936 -10.002 1.00 95.50 104 ASN A C 1
ATOM 875 O O . ASN A 1 104 ? 9.626 6.669 -9.727 1.00 95.50 104 ASN A O 1
ATOM 879 N N . VAL A 1 105 ? 8.747 4.610 -9.907 1.00 94.44 105 VAL A N 1
ATOM 880 C CA . VAL A 1 105 ? 9.972 3.901 -9.541 1.00 94.44 105 VAL A CA 1
ATOM 881 C C . VAL A 1 105 ? 10.755 3.595 -10.813 1.00 94.44 105 VAL A C 1
ATOM 883 O O . VAL A 1 105 ? 10.232 2.972 -11.737 1.00 94.44 105 VAL A O 1
ATOM 886 N N . ALA A 1 106 ? 12.016 4.017 -10.857 1.00 92.88 106 ALA A N 1
ATOM 887 C CA . ALA A 1 106 ? 12.951 3.674 -11.921 1.00 92.88 106 ALA A CA 1
ATOM 888 C C . ALA A 1 106 ? 14.062 2.777 -11.365 1.00 92.88 106 ALA A C 1
ATOM 890 O O . ALA A 1 106 ? 14.566 3.009 -10.268 1.00 92.88 106 ALA A O 1
ATOM 891 N N . GLY A 1 107 ? 14.455 1.763 -12.134 1.00 90.75 107 GLY A N 1
ATOM 892 C CA . GLY A 1 107 ? 15.572 0.881 -11.807 1.00 90.75 107 GLY A CA 1
ATOM 893 C C . GLY A 1 107 ? 16.436 0.656 -13.046 1.00 90.75 107 GLY A C 1
ATOM 894 O O . GLY A 1 107 ? 15.889 0.271 -14.083 1.00 90.75 107 GLY A O 1
ATOM 895 N N . PRO A 1 108 ? 17.758 0.904 -12.993 1.00 90.69 108 PRO A N 1
ATOM 896 C CA . PRO A 1 108 ? 18.636 0.573 -14.104 1.00 90.69 108 PRO A CA 1
ATOM 897 C C . PRO A 1 108 ? 18.679 -0.944 -14.283 1.00 90.69 108 PRO A C 1
ATOM 899 O O . PRO A 1 108 ? 18.752 -1.700 -13.314 1.00 90.69 108 PRO A O 1
ATOM 902 N N . ALA A 1 109 ? 18.657 -1.405 -15.531 1.00 87.38 109 ALA A N 1
ATOM 903 C CA . ALA A 1 109 ? 18.858 -2.820 -15.790 1.00 87.38 109 ALA A CA 1
ATOM 904 C C . ALA A 1 109 ? 20.315 -3.212 -15.454 1.00 87.38 109 ALA A C 1
ATOM 906 O O . ALA A 1 109 ? 21.249 -2.508 -15.866 1.00 87.38 109 ALA A O 1
ATOM 907 N N . PRO A 1 110 ? 20.548 -4.345 -14.767 1.00 89.31 110 PRO A N 1
ATOM 908 C CA . PRO A 1 110 ? 21.876 -4.728 -14.275 1.00 89.31 110 PRO A CA 1
ATOM 909 C C . PRO A 1 110 ? 22.812 -5.260 -15.379 1.00 89.31 110 PRO A C 1
ATOM 911 O O . PRO A 1 110 ? 23.844 -5.856 -15.103 1.00 89.31 110 PRO A O 1
ATOM 914 N N . PHE A 1 111 ? 22.489 -5.056 -16.663 1.00 88.12 111 PHE A N 1
ATOM 915 C CA . PHE A 1 111 ? 23.276 -5.580 -17.789 1.00 88.12 111 PHE A CA 1
ATOM 916 C C . PHE A 1 111 ? 24.691 -4.988 -17.879 1.00 88.12 111 PHE A C 1
ATOM 918 O O . PHE A 1 111 ? 25.593 -5.614 -18.440 1.00 88.12 111 PHE A O 1
ATOM 925 N N . HIS A 1 112 ? 24.876 -3.786 -17.331 1.00 83.88 112 HIS A N 1
ATOM 926 C CA . HIS A 1 112 ? 26.143 -3.060 -17.345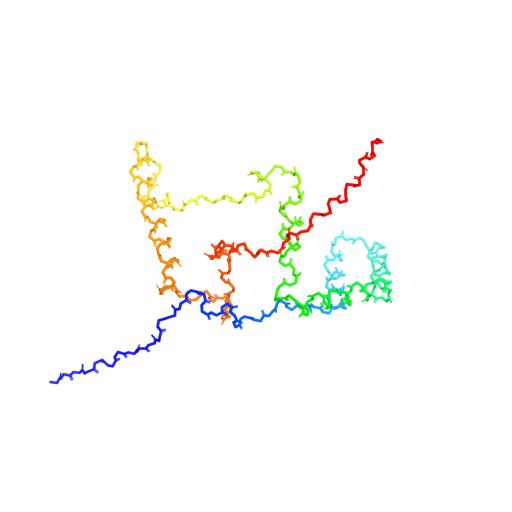 1.00 83.88 112 HIS A CA 1
ATOM 927 C C . HIS A 1 112 ? 27.209 -3.663 -16.421 1.00 83.88 112 HIS A C 1
ATOM 929 O O . HIS A 1 112 ? 28.388 -3.385 -16.611 1.00 83.88 112 HIS A O 1
ATOM 935 N N . GLU A 1 113 ? 26.813 -4.513 -15.470 1.00 86.19 113 GLU A N 1
ATOM 936 C CA . GLU A 1 113 ? 27.727 -5.187 -14.537 1.00 86.19 113 GLU A CA 1
ATOM 937 C C . GLU A 1 113 ? 28.472 -6.370 -15.179 1.00 86.19 113 GLU A C 1
ATOM 939 O O . GLU A 1 113 ? 29.463 -6.858 -14.634 1.00 86.19 113 GLU A O 1
ATOM 944 N N . HIS A 1 114 ? 28.009 -6.842 -16.342 1.00 85.44 114 HIS A N 1
ATOM 945 C CA . HIS A 1 114 ? 28.564 -8.014 -17.016 1.00 85.44 114 HIS A CA 1
ATOM 946 C C . HIS A 1 114 ? 28.780 -7.759 -18.511 1.00 85.44 114 HIS A C 1
ATOM 948 O O . HIS A 1 114 ? 29.804 -7.224 -18.925 1.00 85.44 114 HIS A O 1
ATOM 954 N N . TYR A 1 115 ? 27.820 -8.173 -19.338 1.00 88.19 115 TYR A N 1
ATOM 955 C CA . TYR A 1 115 ? 28.020 -8.318 -20.775 1.00 88.19 115 TYR A CA 1
ATOM 956 C C . TYR A 1 115 ? 27.862 -7.010 -21.556 1.00 88.19 115 TYR A C 1
ATOM 958 O O . TYR A 1 115 ? 28.377 -6.921 -22.668 1.00 88.19 115 TYR A O 1
ATOM 966 N N . TRP A 1 116 ? 27.168 -6.000 -21.014 1.00 92.94 116 TRP A N 1
ATOM 967 C CA . TRP A 1 116 ? 26.852 -4.747 -21.717 1.00 92.94 116 TRP A CA 1
ATOM 968 C C . TRP A 1 116 ? 27.414 -3.504 -21.006 1.00 92.94 116 TRP A C 1
ATOM 970 O O . TRP A 1 116 ? 26.638 -2.615 -20.636 1.00 92.94 116 TRP A O 1
ATOM 980 N N . PRO A 1 117 ? 28.746 -3.376 -20.846 1.00 93.50 117 PRO A N 1
ATOM 981 C CA . PRO A 1 117 ? 29.336 -2.147 -20.320 1.00 93.50 117 PRO A CA 1
ATOM 982 C C . PRO A 1 117 ? 29.008 -0.952 -21.238 1.00 93.50 117 PRO A C 1
ATOM 984 O O . PRO A 1 117 ? 28.691 -1.161 -22.419 1.00 93.50 117 PRO A O 1
ATOM 987 N N . PRO A 1 118 ? 29.068 0.298 -20.744 1.00 93.69 118 PRO A N 1
ATOM 988 C CA . PRO A 1 118 ? 28.833 1.485 -21.566 1.00 93.69 118 PRO A CA 1
ATOM 989 C C . PRO A 1 118 ? 29.688 1.469 -22.842 1.00 93.69 118 PRO A C 1
ATOM 991 O O . PRO A 1 118 ? 30.902 1.298 -22.777 1.00 93.69 118 PRO A O 1
ATOM 994 N N . GLN A 1 119 ? 29.043 1.592 -24.003 1.00 93.69 119 GLN A N 1
ATOM 995 C CA . GLN A 1 119 ? 29.706 1.515 -25.305 1.00 93.69 119 GLN A CA 1
ATOM 996 C C . GLN A 1 119 ? 28.929 2.326 -26.342 1.00 93.69 119 GLN A C 1
ATOM 998 O O . GLN A 1 119 ? 27.753 2.045 -26.600 1.00 93.69 119 GLN A O 1
ATOM 1003 N N . ASP A 1 120 ? 29.592 3.290 -26.971 1.00 96.00 120 ASP A N 1
ATOM 1004 C CA . ASP A 1 120 ? 28.998 4.109 -28.028 1.00 96.00 120 ASP A CA 1
ATOM 1005 C C . ASP A 1 120 ? 28.638 3.269 -29.260 1.00 96.00 120 ASP A C 1
ATOM 1007 O O . ASP A 1 120 ? 29.254 2.244 -29.549 1.00 96.00 120 ASP A O 1
ATOM 1011 N N . GLY A 1 121 ? 27.586 3.672 -29.975 1.00 96.69 121 GLY A N 1
ATOM 1012 C CA . GLY A 1 121 ? 27.088 2.958 -31.159 1.00 96.69 121 GLY A CA 1
ATOM 1013 C C . GLY A 1 121 ? 26.354 1.639 -30.871 1.00 96.69 121 GLY A C 1
ATOM 1014 O O . GLY A 1 121 ? 25.644 1.145 -31.742 1.00 96.69 121 GLY A O 1
ATOM 1015 N N . SER A 1 122 ? 26.428 1.099 -29.649 1.00 95.19 122 SER A N 1
ATOM 1016 C CA . SER A 1 122 ? 25.791 -0.181 -29.283 1.00 95.19 122 SER A CA 1
ATOM 1017 C C . SER A 1 122 ? 24.277 -0.097 -29.028 1.00 95.19 122 SER A C 1
ATOM 1019 O O . SER A 1 122 ? 23.617 -1.120 -28.837 1.00 95.19 122 SER A O 1
ATOM 1021 N N . GLN A 1 123 ? 23.705 1.113 -29.016 1.00 95.00 123 GLN A N 1
ATOM 1022 C CA . GLN A 1 123 ? 22.325 1.356 -28.587 1.00 95.00 123 GLN A CA 1
ATOM 1023 C C . GLN A 1 123 ? 21.297 0.568 -29.408 1.00 95.00 123 GLN A C 1
ATOM 1025 O O . GLN A 1 123 ? 20.426 -0.072 -28.826 1.00 95.00 123 GLN A O 1
ATOM 1030 N N . VAL A 1 124 ? 21.390 0.600 -30.741 1.00 97.69 124 VAL A N 1
ATOM 1031 C CA . VAL A 1 124 ? 20.391 -0.027 -31.627 1.00 97.69 124 VAL A CA 1
ATOM 1032 C C . VAL A 1 124 ? 20.433 -1.551 -31.514 1.00 97.69 124 VAL A C 1
ATOM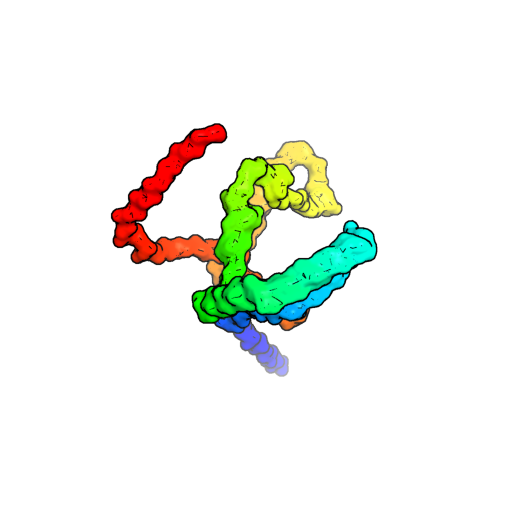 1034 O O . VAL A 1 124 ? 19.390 -2.187 -31.372 1.00 97.69 124 VAL A O 1
ATOM 1037 N N . GLU A 1 125 ? 21.632 -2.135 -31.514 1.00 95.75 125 GLU A N 1
ATOM 1038 C CA . GLU A 1 125 ? 21.828 -3.581 -31.378 1.00 95.75 125 GLU A CA 1
ATOM 1039 C C . GLU A 1 125 ? 21.300 -4.092 -30.030 1.00 95.75 125 GLU A C 1
ATOM 1041 O O . GLU A 1 125 ? 20.470 -5.005 -29.979 1.00 95.75 125 GLU A O 1
ATOM 1046 N N . ARG A 1 126 ? 21.707 -3.447 -28.927 1.00 95.25 126 ARG A N 1
ATOM 1047 C CA . ARG A 1 126 ? 21.277 -3.826 -27.573 1.00 95.25 126 ARG A CA 1
ATOM 1048 C C . ARG A 1 126 ? 19.783 -3.595 -27.359 1.00 95.25 126 ARG A C 1
ATOM 1050 O O . ARG A 1 126 ? 19.137 -4.410 -26.705 1.00 95.25 126 ARG A O 1
ATOM 1057 N N . ALA A 1 127 ? 19.209 -2.539 -27.940 1.00 94.88 127 ALA A N 1
ATOM 1058 C CA . ALA A 1 127 ? 17.766 -2.308 -27.910 1.00 94.88 127 ALA A CA 1
ATOM 1059 C C . ALA A 1 127 ? 16.995 -3.421 -28.636 1.00 94.88 127 ALA A C 1
ATOM 1061 O O . ALA A 1 127 ? 15.976 -3.882 -28.124 1.00 94.88 127 ALA A O 1
ATOM 1062 N N . GLY A 1 128 ? 17.498 -3.904 -29.778 1.00 97.31 128 GLY A N 1
ATOM 1063 C CA . GLY A 1 128 ? 16.916 -5.043 -30.491 1.00 97.31 128 GLY A CA 1
ATOM 1064 C C . GLY A 1 128 ? 16.857 -6.308 -29.628 1.00 97.31 128 GLY A C 1
ATOM 1065 O O . GLY A 1 128 ? 15.806 -6.946 -29.532 1.00 97.31 128 GLY A O 1
ATOM 1066 N N . LEU A 1 129 ? 17.953 -6.629 -28.932 1.00 95.62 129 LEU A N 1
ATOM 1067 C CA . LEU A 1 129 ? 18.012 -7.762 -28.001 1.00 95.62 129 LEU A CA 1
ATOM 1068 C C . LEU A 1 129 ? 17.102 -7.565 -26.782 1.00 95.62 129 LEU A C 1
ATOM 1070 O O . LEU A 1 129 ? 16.359 -8.476 -26.418 1.00 95.62 129 LEU A O 1
ATOM 1074 N N . ALA A 1 130 ? 17.112 -6.377 -26.172 1.00 93.69 130 ALA A N 1
ATOM 1075 C CA . ALA A 1 130 ? 16.255 -6.061 -25.031 1.00 93.69 130 ALA A CA 1
ATOM 1076 C C . ALA A 1 130 ? 14.769 -6.234 -25.384 1.00 93.69 130 ALA A C 1
ATOM 1078 O O . ALA A 1 130 ? 14.044 -6.925 -24.669 1.00 93.69 130 ALA A O 1
ATOM 1079 N N . LEU A 1 131 ? 14.336 -5.701 -26.532 1.00 96.44 131 LEU A N 1
ATOM 1080 C CA . LEU A 1 131 ? 12.974 -5.878 -27.038 1.00 96.44 131 LEU A CA 1
ATOM 1081 C C . LEU A 1 131 ? 12.641 -7.353 -27.278 1.00 96.44 131 LEU A C 1
ATOM 1083 O O . LEU A 1 131 ? 11.564 -7.807 -26.888 1.00 96.44 131 LEU A O 1
ATOM 1087 N N . TRP A 1 132 ? 13.557 -8.120 -27.876 1.00 97.19 132 TRP A N 1
ATOM 1088 C CA . TRP A 1 132 ? 13.367 -9.555 -28.092 1.00 97.19 132 TRP A CA 1
ATOM 1089 C C . TRP A 1 132 ? 13.144 -10.310 -26.772 1.00 97.19 132 TRP A C 1
ATOM 1091 O O . TRP A 1 132 ? 12.187 -11.082 -26.656 1.00 97.19 132 TRP A O 1
ATOM 1101 N N . HIS A 1 133 ? 13.962 -10.042 -25.750 1.00 94.56 133 HIS A N 1
ATOM 1102 C CA . HIS A 1 133 ? 13.811 -10.644 -24.423 1.00 94.56 133 HIS A CA 1
ATOM 1103 C C . HIS A 1 133 ? 12.493 -10.240 -23.748 1.00 94.56 133 HIS A C 1
ATOM 1105 O O . HIS A 1 133 ? 11.775 -11.110 -23.246 1.00 94.56 133 HIS A O 1
ATOM 1111 N N . THR A 1 134 ? 12.121 -8.956 -23.789 1.00 93.69 134 THR A N 1
ATOM 1112 C CA . THR A 1 134 ? 10.844 -8.467 -23.243 1.00 93.69 134 THR A CA 1
ATOM 1113 C C . THR A 1 134 ? 9.644 -9.120 -23.931 1.00 93.69 134 THR A C 1
ATOM 1115 O O . THR A 1 134 ? 8.704 -9.550 -23.263 1.00 93.69 134 THR A O 1
ATOM 1118 N N . LEU A 1 135 ? 9.672 -9.262 -25.259 1.00 94.44 135 LEU A N 1
ATOM 1119 C CA . LEU A 1 135 ? 8.593 -9.906 -26.011 1.00 94.44 135 LEU A CA 1
ATOM 1120 C C . LEU A 1 135 ? 8.489 -11.404 -25.717 1.00 94.44 135 LEU A C 1
ATOM 1122 O O . LEU A 1 135 ? 7.383 -11.939 -25.657 1.00 94.44 135 LEU A O 1
ATOM 1126 N N . ASN A 1 136 ? 9.610 -12.094 -25.508 1.00 92.12 136 ASN A N 1
ATOM 1127 C CA . ASN A 1 136 ? 9.581 -13.492 -25.086 1.00 92.12 136 ASN A CA 1
ATOM 1128 C C . ASN A 1 136 ? 8.994 -13.649 -23.683 1.00 92.12 136 ASN A C 1
ATOM 1130 O O . ASN A 1 136 ? 8.169 -14.538 -23.475 1.00 92.12 136 ASN A O 1
ATOM 1134 N N . PHE A 1 137 ? 9.327 -12.752 -22.753 1.00 89.50 137 PHE A N 1
ATOM 1135 C CA . PHE A 1 137 ? 8.677 -12.717 -21.444 1.00 89.50 137 PHE A CA 1
ATOM 1136 C C . PHE A 1 137 ? 7.164 -12.471 -21.566 1.00 89.50 137 PHE A C 1
ATOM 1138 O O . PHE A 1 137 ? 6.367 -13.198 -20.975 1.00 89.50 137 PHE A O 1
ATOM 1145 N N . TRP A 1 138 ? 6.746 -11.522 -22.408 1.00 89.12 138 TRP A N 1
ATOM 1146 C CA . TRP A 1 138 ? 5.328 -11.281 -22.687 1.00 89.12 138 TRP A CA 1
ATOM 1147 C C . TRP A 1 138 ? 4.617 -12.520 -23.257 1.00 89.12 138 TRP A C 1
ATOM 1149 O O . TRP A 1 138 ? 3.514 -12.849 -22.817 1.00 89.12 138 TRP A O 1
ATOM 1159 N N . LYS A 1 139 ? 5.248 -13.262 -24.179 1.00 87.50 139 LYS A N 1
ATOM 1160 C CA . LYS A 1 139 ? 4.704 -14.530 -24.706 1.00 87.50 139 LYS A CA 1
ATOM 1161 C C . LYS A 1 139 ? 4.524 -15.578 -23.604 1.00 87.50 139 LYS A C 1
ATOM 1163 O O . LYS A 1 139 ? 3.500 -16.259 -23.590 1.00 87.50 139 LYS A O 1
ATOM 1168 N N . LEU A 1 140 ? 5.487 -15.698 -22.684 1.00 84.81 140 LEU A N 1
ATOM 1169 C CA . LEU A 1 140 ? 5.391 -16.608 -21.535 1.00 84.81 140 LEU A CA 1
ATOM 1170 C C . LEU A 1 140 ? 4.208 -16.238 -20.631 1.00 84.81 140 LEU A C 1
ATOM 1172 O O . LEU A 1 140 ? 3.420 -17.111 -20.269 1.00 84.81 140 LEU A O 1
ATOM 1176 N N . MET A 1 141 ? 4.042 -14.946 -20.338 1.00 81.94 141 MET A N 1
ATOM 1177 C CA . MET A 1 141 ? 2.929 -14.439 -19.531 1.00 81.94 141 MET A CA 1
ATOM 1178 C C . MET A 1 141 ? 1.571 -14.664 -20.202 1.00 81.94 141 MET A C 1
ATOM 1180 O O . MET A 1 141 ? 0.637 -15.145 -19.560 1.00 81.94 141 MET A O 1
ATOM 1184 N N . LYS A 1 142 ? 1.462 -14.383 -21.507 1.00 80.62 142 LYS A N 1
ATOM 1185 C CA . LYS A 1 142 ? 0.218 -14.548 -22.271 1.00 80.62 142 LYS A CA 1
ATOM 1186 C C . LYS A 1 142 ? -0.226 -16.005 -22.358 1.00 80.62 142 LYS A C 1
ATOM 1188 O O . LYS A 1 142 ? -1.413 -16.294 -22.244 1.00 80.62 142 LYS A O 1
ATOM 1193 N N . ASN A 1 143 ? 0.713 -16.926 -22.556 1.00 74.81 143 ASN A N 1
ATOM 1194 C CA . ASN A 1 143 ? 0.382 -18.336 -22.741 1.00 74.81 143 ASN A CA 1
ATOM 1195 C C . ASN A 1 143 ? 0.118 -19.062 -21.413 1.00 74.81 143 ASN A C 1
ATOM 1197 O O . ASN A 1 143 ? -0.291 -20.219 -21.434 1.00 74.81 143 ASN A O 1
ATOM 1201 N N . THR A 1 144 ? 0.330 -18.408 -20.261 1.00 64.12 144 THR A N 1
ATOM 1202 C CA . THR A 1 144 ? 0.153 -18.918 -18.882 1.00 64.12 144 THR A CA 1
ATOM 1203 C C . THR A 1 144 ? 0.884 -20.222 -18.550 1.00 64.12 144 THR A C 1
ATOM 1205 O O . THR A 1 144 ? 0.792 -20.715 -17.430 1.00 64.12 144 THR A O 1
ATOM 1208 N N . ALA A 1 145 ? 1.602 -20.807 -19.506 1.00 53.47 145 ALA A N 1
ATOM 1209 C CA . ALA A 1 145 ? 2.101 -22.163 -19.448 1.00 53.47 145 ALA A CA 1
ATOM 1210 C C . ALA A 1 145 ? 3.555 -22.162 -18.966 1.00 53.47 145 ALA A C 1
ATOM 1212 O O . ALA A 1 145 ? 4.465 -21.793 -19.707 1.00 53.47 145 ALA A O 1
ATOM 1213 N N . GLY A 1 146 ? 3.798 -22.674 -17.757 1.00 52.78 146 GLY A N 1
ATOM 1214 C CA . GLY A 1 146 ? 5.150 -22.979 -17.273 1.00 52.78 146 GLY A CA 1
ATOM 1215 C C . GLY A 1 146 ? 5.887 -21.853 -16.547 1.00 52.78 146 GLY A C 1
ATOM 1216 O O . GLY A 1 146 ? 7.077 -22.000 -16.291 1.00 52.78 146 GLY A O 1
ATOM 1217 N N . SER A 1 147 ? 5.224 -20.758 -16.166 1.00 54.00 147 SER A N 1
ATOM 1218 C CA . SER A 1 147 ? 5.800 -19.876 -15.144 1.00 54.00 147 SER A CA 1
ATOM 1219 C C . SER A 1 147 ? 5.474 -20.452 -13.761 1.00 54.00 147 SER A C 1
ATOM 1221 O O . SER A 1 147 ? 4.314 -20.402 -13.338 1.00 54.00 147 SER A O 1
ATOM 1223 N N . CYS A 1 148 ? 6.488 -20.986 -13.076 1.00 53.91 148 CYS A N 1
ATOM 1224 C CA . CYS A 1 148 ? 6.406 -21.480 -11.697 1.00 53.91 148 CYS A CA 1
ATOM 1225 C C . CYS A 1 148 ? 5.640 -20.482 -10.807 1.00 53.91 148 CYS A C 1
ATOM 1227 O O . CYS A 1 148 ? 5.991 -19.296 -10.854 1.00 53.91 148 CYS A O 1
ATOM 1229 N N . PRO A 1 149 ? 4.603 -20.887 -10.045 1.00 58.53 149 PRO A N 1
ATOM 1230 C CA . PRO A 1 149 ? 3.866 -20.007 -9.140 1.00 58.53 149 PRO A CA 1
ATOM 1231 C C . PRO A 1 149 ? 4.815 -19.213 -8.241 1.00 58.53 149 PRO A C 1
ATOM 1233 O O . PRO A 1 149 ? 5.773 -19.765 -7.707 1.00 58.53 149 PRO A O 1
ATOM 1236 N N . SER A 1 150 ? 4.566 -17.914 -8.046 1.00 60.66 150 SER A N 1
ATOM 1237 C CA . SER A 1 150 ? 5.323 -17.173 -7.037 1.00 60.66 150 SER A CA 1
ATOM 1238 C C . SER A 1 150 ? 4.903 -17.696 -5.684 1.00 60.66 150 SER A C 1
ATOM 1240 O O . SER A 1 150 ? 3.742 -17.547 -5.288 1.00 60.66 150 SER A O 1
ATOM 1242 N N . MET A 1 151 ? 5.868 -18.273 -4.985 1.00 60.94 151 MET A N 1
ATOM 1243 C CA . MET A 1 151 ? 5.761 -18.495 -3.561 1.00 60.94 151 MET A CA 1
ATOM 1244 C C . MET A 1 151 ? 6.374 -17.301 -2.836 1.00 60.94 151 MET A C 1
ATOM 1246 O O . MET A 1 151 ? 7.519 -16.938 -3.094 1.00 60.94 151 MET A O 1
ATOM 1250 N N . ALA A 1 152 ? 5.614 -16.695 -1.931 1.00 56.75 152 ALA A N 1
ATOM 1251 C CA . ALA A 1 152 ? 6.125 -15.745 -0.954 1.00 56.75 152 ALA A CA 1
ATOM 1252 C C . ALA A 1 152 ? 6.073 -16.429 0.413 1.00 56.75 152 ALA A C 1
ATOM 1254 O O . ALA A 1 152 ? 4.997 -16.818 0.866 1.00 56.75 152 ALA A O 1
ATOM 1255 N N . PHE A 1 153 ? 7.233 -16.627 1.046 1.00 56.59 153 PHE A N 1
ATOM 1256 C CA . PHE A 1 153 ? 7.340 -17.284 2.358 1.00 56.59 153 PHE A CA 1
ATOM 1257 C C . PHE A 1 153 ? 6.625 -18.651 2.421 1.00 56.59 153 PHE A C 1
ATOM 1259 O O . PHE A 1 153 ? 5.918 -18.953 3.376 1.00 56.59 153 PHE A O 1
ATOM 1266 N N . GLY A 1 154 ? 6.757 -19.459 1.361 1.00 64.62 154 GLY A N 1
ATOM 1267 C CA . GLY A 1 154 ? 6.124 -20.782 1.259 1.00 64.62 154 GLY A CA 1
ATOM 1268 C C . GLY A 1 154 ? 4.625 -20.776 0.925 1.00 64.62 154 GLY A C 1
ATOM 1269 O O . GLY A 1 154 ? 4.050 -21.843 0.738 1.00 64.62 154 GLY A O 1
ATOM 1270 N N . ASN A 1 155 ? 3.994 -19.604 0.792 1.00 66.12 155 ASN A N 1
ATOM 1271 C CA . ASN A 1 155 ? 2.587 -19.466 0.416 1.00 66.12 155 ASN A CA 1
ATOM 1272 C C . ASN A 1 155 ? 2.426 -19.011 -1.034 1.00 66.12 155 ASN A C 1
ATOM 1274 O O . ASN A 1 155 ? 3.235 -18.243 -1.555 1.00 66.12 155 ASN A O 1
ATOM 1278 N N . ARG A 1 156 ? 1.335 -19.433 -1.681 1.00 78.00 156 ARG A N 1
ATOM 1279 C CA . ARG A 1 156 ? 0.960 -18.936 -3.011 1.00 78.00 156 ARG A CA 1
ATOM 1280 C C . ARG A 1 156 ? 0.678 -17.434 -2.948 1.00 78.00 156 ARG A C 1
ATOM 1282 O O . ARG A 1 156 ? -0.168 -17.002 -2.170 1.00 78.00 156 ARG A O 1
ATOM 1289 N N . ALA A 1 157 ? 1.367 -16.657 -3.777 1.00 74.38 157 ALA A N 1
ATOM 1290 C CA . ALA A 1 157 ? 1.194 -15.211 -3.843 1.00 74.38 157 ALA A CA 1
ATOM 1291 C C . ALA A 1 157 ? 0.219 -14.793 -4.954 1.00 74.38 157 ALA A C 1
ATOM 1293 O O . ALA A 1 157 ? 0.107 -15.456 -5.989 1.00 74.38 157 ALA A O 1
ATOM 1294 N N . CYS A 1 158 ? -0.459 -13.664 -4.737 1.00 72.38 158 CYS A N 1
ATOM 1295 C CA . CYS A 1 158 ? -1.314 -13.036 -5.738 1.00 72.38 158 CYS A CA 1
ATOM 1296 C C . CYS A 1 158 ? -0.504 -12.616 -6.969 1.00 72.38 158 CYS A C 1
ATOM 1298 O O . CYS A 1 158 ? 0.583 -12.058 -6.854 1.00 72.38 158 CYS A O 1
ATOM 1300 N N . ARG A 1 159 ? -1.058 -12.871 -8.157 1.00 70.62 159 ARG A N 1
ATOM 1301 C CA . ARG A 1 159 ? -0.442 -12.560 -9.459 1.00 70.62 159 ARG A CA 1
ATOM 1302 C C . ARG A 1 159 ? -1.197 -11.500 -10.261 1.00 70.62 159 ARG A C 1
ATOM 1304 O O . ARG A 1 159 ? -0.915 -11.343 -11.444 1.00 70.62 159 ARG A O 1
ATOM 1311 N N . GLN A 1 160 ? -2.166 -10.798 -9.660 1.00 65.56 160 GLN A N 1
ATOM 1312 C CA . GLN A 1 160 ? -3.026 -9.856 -10.397 1.00 65.56 160 GLN A CA 1
ATOM 1313 C C . GLN A 1 160 ? -2.208 -8.719 -11.025 1.00 65.56 160 GLN A C 1
ATOM 1315 O O . GLN A 1 160 ? -2.492 -8.320 -12.142 1.00 65.56 160 GLN A O 1
ATOM 1320 N N . GLU A 1 161 ? -1.125 -8.281 -10.380 1.00 62.22 161 GLU A N 1
ATOM 1321 C CA . GLU A 1 161 ? -0.224 -7.262 -10.939 1.00 62.22 161 GLU A CA 1
ATOM 1322 C C . GLU A 1 161 ? 0.542 -7.747 -12.180 1.00 62.22 161 GLU A C 1
ATOM 1324 O O . GLU A 1 161 ? 0.839 -6.968 -13.080 1.00 62.22 161 GLU A O 1
ATOM 1329 N N . ALA A 1 162 ? 0.829 -9.050 -12.265 1.00 54.31 162 ALA A N 1
ATOM 1330 C CA . ALA A 1 162 ? 1.519 -9.647 -13.408 1.00 54.31 162 ALA A CA 1
ATOM 1331 C C . ALA A 1 162 ? 0.575 -9.869 -14.606 1.00 54.31 162 ALA A C 1
ATOM 1333 O O . ALA A 1 162 ? 1.017 -9.977 -15.748 1.00 54.31 162 ALA A O 1
ATOM 1334 N N . GLY A 1 163 ? -0.730 -9.948 -14.349 1.00 46.53 163 GLY A N 1
ATOM 1335 C CA . GLY A 1 163 ? -1.767 -10.080 -15.356 1.00 46.53 163 GLY A CA 1
ATOM 1336 C C . GLY A 1 163 ? -2.661 -8.857 -15.346 1.00 46.53 163 GLY A C 1
ATOM 1337 O O . GLY A 1 163 ? -3.737 -8.900 -14.761 1.00 46.53 163 GLY A O 1
ATOM 1338 N N . ALA A 1 164 ? -2.273 -7.799 -16.058 1.00 35.69 164 ALA A N 1
ATOM 1339 C CA . ALA A 1 164 ? -3.246 -6.821 -16.526 1.00 35.69 164 ALA A CA 1
ATOM 1340 C C . ALA A 1 164 ? -4.176 -7.516 -17.540 1.00 35.69 164 ALA A C 1
ATOM 1342 O O . ALA A 1 164 ? -4.035 -7.372 -18.754 1.00 35.69 164 ALA A O 1
ATOM 1343 N N . GLN A 1 165 ? -5.118 -8.325 -17.055 1.00 35.22 165 GLN A N 1
ATOM 1344 C CA . GLN A 1 165 ? -6.356 -8.541 -17.779 1.00 35.22 165 GLN A CA 1
ATOM 1345 C C . GLN A 1 165 ? -7.021 -7.174 -17.822 1.00 35.22 165 GLN A C 1
ATOM 1347 O O . GLN A 1 165 ? -7.529 -6.688 -16.816 1.00 35.22 165 GLN A O 1
ATOM 1352 N N . VAL A 1 166 ? -6.930 -6.526 -18.985 1.00 30.27 166 VAL A N 1
ATOM 1353 C CA . VAL A 1 166 ? -7.784 -5.392 -19.333 1.00 30.27 166 VAL A CA 1
ATOM 1354 C C . VAL A 1 166 ? -9.205 -5.826 -18.977 1.00 30.27 166 VAL A C 1
ATOM 1356 O O . VAL A 1 166 ? -9.665 -6.818 -19.548 1.00 30.27 166 VAL A O 1
ATOM 1359 N N . PRO A 1 167 ? -9.881 -5.178 -18.014 1.00 30.73 167 PRO A N 1
ATOM 1360 C CA . PRO A 1 167 ? -11.238 -5.559 -17.678 1.00 30.73 167 PRO A CA 1
ATOM 1361 C C . PRO A 1 167 ? -12.086 -5.418 -18.940 1.00 30.73 167 PRO A C 1
ATOM 1363 O O . PRO A 1 167 ? -12.151 -4.332 -19.524 1.00 30.73 167 PRO A O 1
ATOM 1366 N N . GLU A 1 168 ? -12.729 -6.501 -19.382 1.00 29.28 168 GLU A N 1
ATOM 1367 C CA . GLU A 1 168 ? -13.885 -6.365 -20.260 1.00 29.28 168 GLU A CA 1
ATOM 1368 C C . GLU A 1 168 ? -14.854 -5.429 -19.542 1.00 29.28 168 GLU A C 1
ATOM 1370 O O . GLU A 1 168 ? -15.262 -5.693 -18.406 1.00 29.28 168 GLU A O 1
ATOM 1375 N N . ARG A 1 169 ? -15.143 -4.289 -20.179 1.00 28.06 169 ARG A N 1
ATOM 1376 C CA . ARG A 1 169 ? -16.071 -3.282 -19.672 1.00 28.06 169 ARG A CA 1
ATOM 1377 C C . ARG A 1 169 ? -17.367 -3.986 -19.283 1.00 28.06 169 ARG A C 1
ATOM 1379 O O . ARG A 1 169 ? -18.161 -4.335 -20.150 1.00 28.06 169 ARG A O 1
ATOM 1386 N N . HIS A 1 170 ? -17.590 -4.165 -17.984 1.00 30.62 170 HIS A N 1
ATOM 1387 C CA . HIS A 1 170 ? -18.918 -4.477 -17.493 1.00 30.62 170 HIS A CA 1
ATOM 1388 C C . HIS A 1 170 ? -19.796 -3.272 -17.803 1.00 30.62 170 HIS A C 1
ATOM 1390 O O . HIS A 1 170 ? -19.581 -2.152 -17.340 1.00 30.62 170 HIS A O 1
ATOM 1396 N N . GLN A 1 171 ? -20.741 -3.527 -18.690 1.00 30.81 171 GLN A N 1
ATOM 1397 C CA . GLN A 1 171 ? -21.706 -2.597 -19.225 1.00 30.81 171 GLN A CA 1
ATOM 1398 C C . GLN A 1 171 ? -22.757 -2.325 -18.144 1.00 30.81 171 GLN A C 1
ATOM 1400 O O . GLN A 1 171 ? -23.827 -2.917 -18.140 1.00 30.81 171 GLN A O 1
ATOM 1405 N N . ALA A 1 172 ? -22.418 -1.482 -17.170 1.00 30.86 172 ALA A N 1
ATOM 1406 C CA . ALA A 1 172 ? -23.321 -1.103 -16.089 1.00 30.86 172 ALA A CA 1
ATOM 1407 C C . ALA A 1 172 ? -23.055 0.342 -15.646 1.00 30.86 172 ALA A C 1
ATOM 1409 O O . ALA A 1 172 ? -22.414 0.576 -14.630 1.00 30.86 172 ALA A O 1
ATOM 1410 N N . ALA A 1 173 ? -23.516 1.298 -16.456 1.00 30.42 173 ALA A N 1
ATOM 1411 C CA . ALA A 1 173 ? -23.932 2.644 -16.037 1.00 30.42 173 ALA A CA 1
ATOM 1412 C C . ALA A 1 173 ? -24.503 3.408 -17.248 1.00 30.42 173 ALA A C 1
ATOM 1414 O O . ALA A 1 173 ? -24.038 4.486 -17.612 1.00 30.42 173 ALA A O 1
ATOM 1415 N N . HIS A 1 174 ? -25.514 2.836 -17.906 1.00 29.81 174 HIS A N 1
ATOM 1416 C CA . HIS A 1 174 ? -26.496 3.659 -18.606 1.00 29.81 174 HIS A CA 1
ATOM 1417 C C . HIS A 1 174 ? -27.518 4.084 -17.558 1.00 29.81 174 HIS A C 1
ATOM 1419 O O . HIS A 1 174 ? -28.495 3.384 -17.358 1.00 29.81 174 HIS A O 1
ATOM 1425 N N . ASP A 1 175 ? -27.232 5.166 -16.841 1.00 29.36 175 ASP A N 1
ATOM 1426 C CA . ASP A 1 175 ? -28.269 6.035 -16.288 1.00 29.36 175 ASP A CA 1
ATOM 1427 C C . ASP A 1 175 ? -27.628 7.370 -15.920 1.00 29.36 175 ASP A C 1
ATOM 1429 O O . ASP A 1 175 ? -26.996 7.563 -14.880 1.00 29.36 175 ASP A O 1
ATOM 1433 N N . GLY A 1 176 ? -27.742 8.300 -16.865 1.00 37.19 176 GLY A N 1
ATOM 1434 C CA . GLY A 1 176 ? -27.311 9.672 -16.702 1.00 37.19 176 GLY A CA 1
ATOM 1435 C C . GLY A 1 176 ? -28.142 10.374 -15.635 1.00 37.19 176 GLY A C 1
ATOM 1436 O O . GLY A 1 176 ? -29.270 10.786 -15.887 1.00 37.19 176 GLY A O 1
ATOM 1437 N N . ARG A 1 177 ? -27.540 10.597 -14.468 1.00 29.33 177 ARG A N 1
ATOM 1438 C CA . ARG A 1 177 ? -27.826 11.756 -13.616 1.00 29.33 177 ARG A CA 1
ATOM 1439 C C . ARG A 1 177 ? -26.512 12.330 -13.109 1.00 29.33 177 ARG A C 1
ATOM 1441 O O . ARG A 1 177 ? -26.039 12.011 -12.025 1.00 29.33 177 ARG A O 1
ATOM 1448 N N . LEU A 1 178 ? -25.937 13.204 -13.931 1.00 29.89 178 LEU A N 1
ATOM 1449 C CA . LEU A 1 178 ? -24.985 14.216 -13.492 1.00 29.89 178 LEU A CA 1
ATOM 1450 C C . LEU A 1 178 ? -25.701 15.125 -12.485 1.00 29.89 178 LEU A C 1
ATOM 1452 O O . LEU A 1 178 ? -26.448 16.020 -12.875 1.00 29.89 178 LEU A O 1
ATOM 1456 N N . LEU A 1 179 ? -25.496 14.892 -11.191 1.00 28.72 179 LEU A N 1
ATOM 1457 C CA . LEU A 1 179 ? -25.723 15.925 -10.187 1.00 28.72 179 LEU A CA 1
ATOM 1458 C C . LEU A 1 179 ? -24.461 16.786 -10.132 1.00 28.72 179 LEU A C 1
ATOM 1460 O O . LEU A 1 179 ? -23.522 16.515 -9.390 1.00 28.72 179 LEU A O 1
ATOM 1464 N N . LEU A 1 180 ? -24.448 17.804 -10.993 1.00 29.03 180 LEU A N 1
ATOM 1465 C CA . LEU A 1 180 ? -23.596 18.980 -10.868 1.00 29.03 180 LEU A CA 1
ATOM 1466 C C . LEU A 1 180 ? -23.914 19.658 -9.528 1.00 29.03 180 LEU A C 1
ATOM 1468 O O . LEU A 1 180 ? -24.989 20.234 -9.375 1.00 29.03 180 LEU A O 1
ATOM 1472 N N . PHE A 1 181 ? -22.987 19.602 -8.574 1.00 27.95 181 PHE A N 1
ATOM 1473 C CA . PHE A 1 181 ? -22.962 20.547 -7.460 1.00 27.95 181 PHE A CA 1
ATOM 1474 C C . PHE A 1 181 ? -21.944 21.655 -7.777 1.00 27.95 181 PHE A C 1
ATOM 1476 O O . PHE A 1 181 ? -20.844 21.346 -8.240 1.00 27.95 181 PHE A O 1
ATOM 1483 N N . PRO A 1 182 ? -22.322 22.935 -7.609 1.00 30.53 182 PRO A N 1
ATOM 1484 C CA . PRO A 1 182 ? -21.550 24.070 -8.091 1.00 30.53 182 PRO A CA 1
ATOM 1485 C C . PRO A 1 182 ? -20.301 24.318 -7.243 1.00 30.53 182 PRO A C 1
ATOM 1487 O O . PRO A 1 182 ? -20.322 24.233 -6.016 1.00 30.53 182 PRO A O 1
ATOM 1490 N N . ILE A 1 183 ? -19.230 24.672 -7.946 1.00 29.56 183 ILE A N 1
ATOM 1491 C CA . ILE A 1 183 ? -18.008 25.275 -7.421 1.00 29.56 183 ILE A CA 1
ATOM 1492 C C . ILE A 1 183 ? -18.404 26.609 -6.773 1.00 29.56 183 ILE A C 1
ATOM 1494 O O . ILE A 1 183 ? -18.916 27.494 -7.457 1.00 29.56 183 ILE A O 1
ATOM 1498 N N . ILE A 1 184 ? -18.198 26.740 -5.463 1.00 30.58 184 ILE A N 1
ATOM 1499 C CA . ILE A 1 184 ? -18.198 28.034 -4.778 1.00 30.58 184 ILE A CA 1
ATOM 1500 C C . ILE A 1 184 ? -16.739 28.480 -4.706 1.00 30.58 184 ILE A C 1
ATOM 1502 O O . ILE A 1 184 ? -15.917 27.819 -4.073 1.00 30.58 184 ILE A O 1
ATOM 1506 N N . GLU A 1 185 ? -16.440 29.573 -5.404 1.00 28.83 185 GLU A N 1
ATOM 1507 C CA . GLU A 1 185 ? -15.233 30.373 -5.215 1.00 28.83 185 GLU A CA 1
ATOM 1508 C C . GLU A 1 185 ? -15.240 31.014 -3.820 1.00 28.83 185 GLU A C 1
ATOM 1510 O O . GLU A 1 185 ? -16.260 31.560 -3.387 1.00 28.83 185 GLU A O 1
ATOM 1515 N N . ALA A 1 186 ? -14.089 30.976 -3.151 1.00 33.00 186 ALA A N 1
ATOM 1516 C CA . ALA A 1 186 ? -13.666 31.924 -2.125 1.00 33.00 186 ALA A CA 1
ATOM 1517 C C . ALA A 1 186 ? -12.134 31.993 -2.130 1.00 33.00 186 ALA A C 1
ATOM 1519 O O . ALA A 1 186 ? -11.507 30.912 -2.239 1.00 33.00 186 ALA A O 1
#

Organism: Branchiostoma lanceolatum (NCBI:txid7740)